Protein AF-A0A8D8Y277-F1 (afdb_monomer_lite)

Organism: NCBI:txid428564

Structure (mmCIF, N/CA/C/O backbone):
data_AF-A0A8D8Y277-F1
#
_entry.id   AF-A0A8D8Y277-F1
#
loop_
_atom_site.group_PDB
_atom_site.id
_atom_site.type_symbol
_atom_site.label_atom_id
_atom_site.label_alt_id
_atom_site.label_comp_id
_atom_site.label_asym_id
_atom_site.label_entity_id
_atom_site.label_seq_id
_atom_site.pdbx_PDB_ins_code
_atom_site.Cartn_x
_atom_site.Cartn_y
_atom_site.Cartn_z
_atom_site.occupancy
_atom_site.B_iso_or_equiv
_atom_site.auth_seq_id
_atom_site.auth_comp_id
_atom_site.auth_asym_id
_atom_site.auth_atom_id
_atom_site.pdbx_PDB_model_num
ATOM 1 N N . MET A 1 1 ? 0.101 -21.470 -71.248 1.00 44.09 1 MET A N 1
ATOM 2 C CA . MET A 1 1 ? -0.641 -20.857 -70.125 1.00 44.09 1 MET A CA 1
ATOM 3 C C . MET A 1 1 ? 0.087 -21.210 -68.838 1.00 44.09 1 MET A C 1
ATOM 5 O O . MET A 1 1 ? -0.073 -22.319 -68.353 1.00 44.09 1 MET A O 1
ATOM 9 N N . ALA A 1 2 ? 0.968 -20.333 -68.351 1.00 46.47 2 ALA A N 1
ATOM 10 C CA . ALA A 1 2 ? 1.630 -20.535 -67.064 1.00 46.47 2 ALA A CA 1
ATOM 11 C C . ALA A 1 2 ? 0.670 -20.067 -65.966 1.00 46.47 2 ALA A C 1
ATOM 13 O O . ALA A 1 2 ? 0.328 -18.889 -65.894 1.00 46.47 2 ALA A O 1
ATOM 14 N N . THR A 1 3 ? 0.173 -21.000 -65.162 1.00 54.03 3 THR A N 1
ATOM 15 C CA . THR A 1 3 ? -0.600 -20.689 -63.962 1.00 54.03 3 THR A CA 1
ATOM 16 C C . THR A 1 3 ? 0.323 -19.976 -62.977 1.00 54.03 3 THR A C 1
ATOM 18 O O . THR A 1 3 ? 1.289 -20.578 -62.508 1.00 54.03 3 THR A O 1
ATOM 21 N N . ASN A 1 4 ? 0.047 -18.703 -62.683 1.00 59.78 4 ASN A N 1
ATOM 22 C CA . ASN A 1 4 ? 0.690 -17.958 -61.600 1.00 59.78 4 ASN A CA 1
ATOM 23 C C . ASN A 1 4 ? 0.414 -18.684 -60.273 1.00 59.78 4 ASN A C 1
ATOM 25 O O . ASN A 1 4 ? -0.637 -18.501 -59.662 1.00 59.78 4 ASN A O 1
ATOM 29 N N . GLY A 1 5 ? 1.327 -19.566 -59.868 1.00 67.94 5 GLY A N 1
ATOM 30 C CA . GLY A 1 5 ? 1.222 -20.325 -58.629 1.00 67.94 5 GLY A CA 1
ATOM 31 C C . GLY A 1 5 ? 1.398 -19.400 -57.432 1.00 67.94 5 GLY A C 1
ATOM 32 O O . GLY A 1 5 ? 2.446 -18.773 -57.275 1.00 67.94 5 GLY A O 1
ATOM 33 N N . VAL A 1 6 ? 0.373 -19.309 -56.588 1.00 77.56 6 VAL A N 1
ATOM 34 C CA . VAL A 1 6 ? 0.444 -18.574 -55.323 1.00 77.56 6 VAL A CA 1
ATOM 35 C C . VAL A 1 6 ? 1.471 -19.260 -54.418 1.00 77.56 6 VAL A C 1
ATOM 37 O O . VAL A 1 6 ? 1.383 -20.457 -54.149 1.00 77.56 6 VAL A O 1
ATOM 40 N N . CYS A 1 7 ? 2.467 -18.506 -53.951 1.00 79.81 7 CYS A N 1
ATOM 41 C CA . CYS A 1 7 ? 3.458 -19.000 -53.000 1.00 79.81 7 CYS A CA 1
ATOM 42 C C . CYS A 1 7 ? 2.892 -18.891 -51.578 1.00 79.81 7 CYS A C 1
ATOM 44 O O . CYS A 1 7 ? 3.005 -17.851 -50.939 1.00 79.81 7 CYS A O 1
ATOM 46 N N . TYR A 1 8 ? 2.278 -19.969 -51.089 1.00 87.81 8 TYR A N 1
ATOM 47 C CA . TYR A 1 8 ? 1.602 -20.008 -49.783 1.00 87.81 8 TYR A CA 1
ATOM 48 C C . TYR A 1 8 ? 2.529 -19.856 -48.567 1.00 87.81 8 TYR A C 1
ATOM 50 O O . TYR A 1 8 ? 2.055 -19.619 -47.463 1.00 87.81 8 TYR A O 1
ATOM 58 N N . SER A 1 9 ? 3.841 -20.004 -48.748 1.00 92.88 9 SER A N 1
ATOM 59 C CA . SER A 1 9 ? 4.836 -19.903 -47.675 1.00 92.88 9 SER A CA 1
ATOM 60 C C . SER A 1 9 ? 5.449 -18.506 -47.534 1.00 92.88 9 SER A C 1
ATOM 62 O O . SER A 1 9 ? 6.445 -18.357 -46.828 1.00 92.88 9 SER A O 1
ATOM 64 N N . LYS A 1 10 ? 4.934 -17.506 -48.257 1.00 93.31 10 LYS A N 1
ATOM 65 C CA . LYS A 1 10 ? 5.388 -16.115 -48.173 1.00 93.31 10 LYS A CA 1
ATOM 66 C C . LYS A 1 10 ? 4.262 -15.233 -47.665 1.00 93.31 10 LYS A C 1
ATOM 68 O O . LYS A 1 10 ? 3.116 -15.381 -48.086 1.00 93.31 10 LYS A O 1
ATOM 73 N N . ASP A 1 11 ? 4.624 -14.307 -46.790 1.00 94.88 11 ASP A N 1
ATOM 74 C CA . ASP A 1 11 ? 3.710 -13.278 -46.326 1.00 94.88 11 ASP A CA 1
ATOM 75 C C . ASP A 1 11 ? 3.269 -12.402 -47.506 1.00 94.88 11 ASP A C 1
ATOM 77 O O . ASP A 1 11 ? 4.054 -12.066 -48.395 1.00 94.88 11 ASP A O 1
ATOM 81 N N . LEU A 1 12 ? 1.984 -12.050 -47.531 1.00 95.00 12 LEU A N 1
ATOM 82 C CA . LEU A 1 12 ? 1.458 -11.071 -48.481 1.00 95.00 12 LEU A CA 1
ATOM 83 C C . LEU A 1 12 ? 1.967 -9.664 -48.112 1.00 95.00 12 LEU A C 1
ATOM 85 O O . LEU A 1 12 ? 2.244 -9.424 -46.936 1.00 95.00 12 LEU A O 1
ATOM 89 N N . PRO A 1 13 ? 2.015 -8.702 -49.053 1.00 94.50 13 PRO A N 1
ATOM 90 C CA . PRO A 1 13 ? 2.517 -7.347 -48.785 1.00 94.50 13 PRO A CA 1
ATOM 91 C C . PRO A 1 13 ? 1.851 -6.649 -47.587 1.00 94.50 13 PRO A C 1
ATOM 93 O O . PRO A 1 13 ? 2.505 -5.943 -46.816 1.00 94.50 13 PRO A O 1
ATOM 96 N N . ASP A 1 14 ? 0.557 -6.891 -47.384 1.00 96.06 14 ASP A N 1
ATOM 97 C CA . ASP A 1 14 ? -0.193 -6.335 -46.255 1.00 96.06 14 ASP A CA 1
ATOM 98 C C . ASP A 1 14 ? 0.281 -6.933 -44.918 1.00 96.06 14 ASP A C 1
ATOM 100 O O . ASP A 1 14 ? 0.428 -6.222 -43.924 1.00 96.06 14 ASP A O 1
ATOM 104 N N . ILE A 1 15 ? 0.599 -8.232 -44.904 1.00 95.75 15 ILE A N 1
ATOM 105 C CA . ILE A 1 15 ? 1.149 -8.937 -43.739 1.00 95.75 15 ILE A CA 1
ATOM 106 C C . ILE A 1 15 ? 2.591 -8.495 -43.481 1.00 95.75 15 ILE A C 1
ATOM 108 O O . ILE A 1 15 ? 2.943 -8.192 -42.342 1.00 95.75 15 ILE A O 1
ATOM 112 N N . GLU A 1 16 ? 3.412 -8.365 -44.526 1.00 95.44 16 GLU A N 1
ATOM 113 C CA . GLU A 1 16 ? 4.773 -7.828 -44.409 1.00 95.44 16 GLU A CA 1
ATOM 114 C C . GLU A 1 16 ? 4.772 -6.415 -43.811 1.00 95.44 16 GLU A C 1
ATOM 116 O O . GLU A 1 16 ? 5.617 -6.095 -42.971 1.00 95.44 16 GLU A O 1
ATOM 121 N N . THR A 1 17 ? 3.788 -5.594 -44.186 1.00 96.81 17 THR A N 1
ATOM 122 C CA . THR A 1 17 ? 3.592 -4.245 -43.642 1.00 96.81 17 THR A CA 1
ATOM 123 C C . THR A 1 17 ? 3.278 -4.278 -42.144 1.00 96.81 17 THR A C 1
ATOM 125 O O . THR A 1 17 ? 3.881 -3.532 -41.372 1.00 96.81 17 THR A O 1
ATOM 128 N N . VAL A 1 18 ? 2.401 -5.180 -41.695 1.00 96.69 18 VAL A N 1
ATOM 129 C CA . VAL A 1 18 ? 2.110 -5.370 -40.260 1.00 96.69 18 VAL A CA 1
ATOM 130 C C . VAL A 1 18 ? 3.346 -5.867 -39.498 1.00 96.69 18 VAL A C 1
ATOM 132 O O . VAL A 1 18 ? 3.598 -5.451 -38.365 1.00 96.69 18 VAL A O 1
ATOM 135 N N . LEU A 1 19 ? 4.162 -6.714 -40.127 1.00 97.06 19 LEU A N 1
ATOM 136 C CA . LEU A 1 19 ? 5.368 -7.298 -39.535 1.00 97.06 19 LEU A CA 1
ATOM 137 C C . LEU A 1 19 ? 6.600 -6.375 -39.566 1.00 97.06 19 LEU A C 1
ATOM 139 O O . LEU A 1 19 ? 7.690 -6.816 -39.187 1.00 97.06 19 LEU A O 1
ATOM 143 N N . GLN A 1 20 ? 6.464 -5.105 -39.965 1.00 96.75 20 GLN A N 1
ATOM 144 C CA . GLN A 1 20 ? 7.586 -4.157 -40.063 1.00 96.75 20 GLN A CA 1
ATOM 145 C C . GLN A 1 20 ? 8.338 -3.941 -38.741 1.00 96.75 20 GLN A C 1
ATOM 147 O O . GLN A 1 20 ? 9.552 -3.751 -38.752 1.00 96.75 20 GLN A O 1
ATOM 152 N N . LEU A 1 21 ? 7.639 -3.981 -37.603 1.00 96.69 21 LEU A N 1
ATOM 153 C CA . LEU A 1 21 ? 8.239 -3.805 -36.271 1.00 96.69 21 LEU A CA 1
ATOM 154 C C . LEU A 1 21 ? 8.513 -5.130 -35.546 1.00 96.69 21 LEU A C 1
ATOM 156 O O . LEU A 1 21 ? 8.981 -5.117 -34.406 1.00 96.69 21 LEU A O 1
ATOM 160 N N . ASN A 1 22 ? 8.226 -6.269 -36.182 1.00 97.31 22 ASN A N 1
ATOM 161 C CA . ASN A 1 22 ? 8.491 -7.576 -35.595 1.00 97.31 22 ASN A CA 1
ATOM 162 C C . ASN A 1 22 ? 10.013 -7.753 -35.413 1.00 97.31 22 ASN A C 1
ATOM 164 O O . ASN A 1 22 ? 10.759 -7.515 -36.370 1.00 97.31 22 ASN A O 1
ATOM 168 N N . PRO A 1 23 ? 10.511 -8.138 -34.223 1.00 97.19 23 PRO A N 1
ATOM 169 C CA . PRO A 1 23 ? 11.944 -8.253 -33.979 1.00 97.19 23 PRO A CA 1
ATOM 170 C C . PRO A 1 23 ? 12.606 -9.257 -34.929 1.00 97.19 23 PRO A C 1
ATOM 172 O O . PRO A 1 23 ? 12.200 -10.412 -35.031 1.00 97.19 23 PRO A O 1
ATOM 175 N N . ARG A 1 24 ? 13.671 -8.809 -35.603 1.00 96.44 24 ARG A N 1
ATOM 176 C CA . ARG A 1 24 ? 14.531 -9.628 -36.467 1.00 96.44 24 ARG A CA 1
ATOM 177 C C . ARG A 1 24 ? 15.980 -9.473 -36.022 1.00 96.44 24 ARG A C 1
ATOM 179 O O . ARG A 1 24 ? 16.402 -8.379 -35.643 1.00 96.44 24 ARG A O 1
ATOM 186 N N . VAL A 1 25 ? 16.747 -10.561 -36.075 1.00 96.62 25 VAL A N 1
ATOM 187 C CA . VAL A 1 25 ? 18.180 -10.531 -35.754 1.00 96.62 25 VAL A CA 1
ATOM 188 C C . VAL A 1 25 ? 18.899 -9.684 -36.804 1.00 96.62 25 VAL A C 1
ATOM 190 O O . VAL A 1 25 ? 18.845 -9.986 -37.996 1.00 96.62 25 VAL A O 1
ATOM 193 N N . LYS A 1 26 ? 19.561 -8.606 -36.370 1.00 95.44 26 LYS A N 1
ATOM 194 C CA . LYS A 1 26 ? 20.369 -7.764 -37.259 1.00 95.44 26 LYS A CA 1
ATOM 195 C C . LYS A 1 26 ? 21.686 -8.480 -37.555 1.00 95.44 26 LYS A C 1
ATOM 197 O O . LYS A 1 26 ? 22.385 -8.882 -36.633 1.00 95.44 26 LYS A O 1
ATOM 202 N N . GLN A 1 27 ? 22.024 -8.622 -38.834 1.00 97.25 27 GLN A N 1
ATOM 203 C CA . GLN A 1 27 ? 23.283 -9.247 -39.265 1.00 97.25 27 GLN A CA 1
ATOM 204 C C . GLN A 1 27 ? 24.494 -8.312 -39.131 1.00 97.25 27 GLN A C 1
ATOM 206 O O . GLN A 1 27 ? 25.633 -8.768 -39.136 1.00 97.25 27 GLN A O 1
ATOM 211 N N . TYR A 1 28 ? 24.248 -7.007 -38.996 1.00 97.06 28 TYR A N 1
ATOM 212 C CA . TYR A 1 28 ? 25.269 -5.967 -38.967 1.00 97.06 28 TYR A CA 1
ATOM 213 C C . TYR A 1 28 ? 24.990 -4.961 -37.851 1.00 97.06 28 TYR A C 1
ATOM 215 O O . TYR A 1 28 ? 23.867 -4.861 -37.345 1.00 97.06 28 TYR A O 1
ATOM 223 N N . ALA A 1 29 ? 26.015 -4.186 -37.496 1.00 96.00 29 ALA A N 1
ATOM 224 C CA . ALA A 1 29 ? 25.870 -3.058 -36.589 1.00 96.00 29 ALA A CA 1
ATOM 225 C C . ALA A 1 29 ? 24.963 -1.971 -37.190 1.00 96.00 29 ALA A C 1
ATOM 227 O O . ALA A 1 29 ? 24.954 -1.733 -38.398 1.00 96.00 29 ALA A O 1
ATOM 228 N N . GLU A 1 30 ? 24.207 -1.291 -36.331 1.00 95.06 30 GLU A N 1
ATOM 229 C CA . GLU A 1 30 ? 23.326 -0.194 -36.726 1.00 95.06 30 GLU A CA 1
ATOM 230 C C . GLU A 1 30 ? 24.060 1.148 -36.660 1.00 95.06 30 GLU A C 1
ATOM 232 O O . GLU A 1 30 ? 24.645 1.503 -35.636 1.00 95.06 30 GLU A O 1
ATOM 237 N N . LEU A 1 31 ? 23.994 1.924 -37.742 1.00 96.31 31 LEU A N 1
ATOM 238 C CA . LEU A 1 31 ? 24.584 3.257 -37.814 1.00 96.31 31 LEU A CA 1
ATOM 239 C C . LEU A 1 31 ? 23.519 4.318 -37.518 1.00 96.31 31 LEU A C 1
ATOM 241 O O . LEU A 1 31 ? 22.695 4.635 -38.371 1.00 96.31 31 LEU A O 1
ATOM 245 N N . THR A 1 32 ? 23.551 4.899 -36.317 1.00 95.62 32 THR A N 1
ATOM 246 C CA . THR A 1 32 ? 22.703 6.049 -35.962 1.00 95.62 32 THR A CA 1
ATOM 247 C C . THR A 1 32 ? 23.557 7.189 -35.401 1.00 95.62 32 THR A C 1
ATOM 249 O O . THR A 1 32 ? 24.134 7.039 -34.322 1.00 95.62 32 THR A O 1
ATOM 252 N N . PRO A 1 33 ? 23.635 8.351 -36.078 1.00 97.56 33 PRO A N 1
ATOM 253 C CA . PRO A 1 33 ? 24.379 9.500 -35.574 1.00 97.56 33 PRO A CA 1
ATOM 254 C C . PRO A 1 33 ? 23.843 9.995 -34.226 1.00 97.56 33 PRO A C 1
ATOM 256 O O . PRO A 1 33 ? 22.631 10.070 -34.012 1.00 97.56 33 PRO A O 1
ATOM 259 N N . THR A 1 34 ? 24.734 10.454 -33.344 1.00 97.69 34 THR A N 1
ATOM 260 C CA . THR A 1 34 ? 24.378 10.965 -32.006 1.00 97.69 34 THR A CA 1
ATOM 261 C C . THR A 1 34 ? 23.300 12.052 -32.041 1.00 97.69 34 THR A C 1
ATOM 263 O O . THR A 1 34 ? 22.446 12.101 -31.156 1.00 97.69 34 THR A O 1
ATOM 266 N N . ILE A 1 35 ? 23.301 12.915 -33.064 1.00 97.25 35 ILE A N 1
ATOM 267 C CA . ILE A 1 35 ? 22.288 13.968 -33.228 1.00 97.25 35 ILE A CA 1
ATOM 268 C C . ILE A 1 35 ? 20.879 13.390 -33.438 1.00 97.25 35 ILE A C 1
ATOM 270 O O . ILE A 1 35 ? 19.914 13.882 -32.851 1.00 97.25 35 ILE A O 1
ATOM 274 N N . VAL A 1 36 ? 20.770 12.296 -34.198 1.00 96.69 36 VAL A N 1
ATOM 275 C CA . VAL A 1 36 ? 19.511 11.585 -34.445 1.00 96.69 36 VAL A CA 1
ATOM 276 C C . VAL A 1 36 ? 19.058 10.880 -33.169 1.00 96.69 36 VAL A C 1
ATOM 278 O O . VAL A 1 36 ? 17.906 11.035 -32.766 1.00 96.69 36 VAL A O 1
ATOM 281 N N . SER A 1 37 ? 19.966 10.199 -32.463 1.00 95.38 37 SER A N 1
ATOM 282 C CA . SER A 1 37 ? 19.664 9.540 -31.183 1.00 95.38 37 SER A CA 1
ATOM 283 C C . SER A 1 37 ? 19.185 10.527 -30.114 1.00 95.38 37 SER A C 1
ATOM 285 O O . SER A 1 37 ? 18.199 10.265 -29.423 1.00 95.38 37 SER A O 1
ATOM 287 N N . LYS A 1 38 ? 19.820 11.704 -30.008 1.00 95.19 38 LYS A N 1
ATOM 288 C CA . LYS A 1 38 ? 19.392 12.780 -29.096 1.00 95.19 38 LYS A CA 1
ATOM 289 C C . LYS A 1 38 ? 17.993 13.291 -29.436 1.00 95.19 38 LYS A C 1
ATOM 291 O O . LYS A 1 38 ? 17.173 13.426 -28.532 1.00 95.19 38 LYS A O 1
ATOM 296 N N . LYS A 1 39 ? 17.702 13.514 -30.723 1.00 95.00 39 LYS A N 1
ATOM 297 C CA . LYS A 1 39 ? 16.369 13.927 -31.188 1.00 95.00 39 LYS A CA 1
ATOM 298 C C . LYS A 1 39 ? 15.314 12.844 -30.943 1.00 95.00 39 LYS A C 1
ATOM 300 O O . LYS A 1 39 ? 14.190 13.161 -30.576 1.00 95.00 39 LYS A O 1
ATOM 305 N N . ASN A 1 40 ? 15.664 11.570 -31.116 1.00 95.50 40 ASN A N 1
ATOM 306 C CA . ASN A 1 40 ? 14.738 10.456 -30.913 1.00 95.50 40 ASN A CA 1
ATOM 307 C C . ASN A 1 40 ? 14.459 10.174 -29.433 1.00 95.50 40 ASN A C 1
ATOM 309 O O . ASN A 1 40 ? 13.366 9.721 -29.107 1.00 95.50 40 ASN A O 1
ATOM 313 N N . LYS A 1 41 ? 15.391 10.483 -28.524 1.00 95.19 41 LYS A N 1
ATOM 314 C CA . LYS A 1 41 ? 15.230 10.253 -27.079 1.00 95.19 41 LYS A CA 1
ATOM 315 C C . LYS A 1 41 ? 13.975 10.912 -26.493 1.00 95.19 41 LYS A C 1
ATOM 317 O O . LYS A 1 41 ? 13.355 10.323 -25.611 1.00 95.19 41 LYS A O 1
ATOM 322 N N . SER A 1 42 ? 13.583 12.095 -26.974 1.00 92.38 42 SER A N 1
ATOM 323 C CA . SER A 1 42 ? 12.385 12.793 -26.482 1.00 92.38 42 SER A CA 1
ATOM 324 C C . SER A 1 42 ? 11.086 12.053 -26.812 1.00 92.38 42 SER A C 1
ATOM 326 O O . SER A 1 42 ? 10.160 12.077 -26.008 1.00 92.38 42 SER A O 1
ATOM 328 N N . LYS A 1 43 ? 11.033 11.324 -27.936 1.00 95.94 43 LYS A N 1
ATOM 329 C CA . LYS A 1 43 ? 9.840 10.580 -28.383 1.00 95.94 43 LYS A CA 1
ATOM 330 C C . LYS A 1 43 ? 9.494 9.387 -27.489 1.00 95.94 43 LYS A C 1
ATOM 332 O O . LYS A 1 43 ? 8.348 8.958 -27.459 1.00 95.94 43 LYS A O 1
ATOM 337 N N . TRP A 1 44 ? 10.478 8.855 -26.766 1.00 95.81 44 TRP A N 1
ATOM 338 C CA . TRP A 1 44 ? 10.337 7.647 -25.944 1.00 95.81 44 TRP A CA 1
ATOM 339 C C . TRP A 1 44 ? 10.436 7.932 -24.437 1.00 95.81 44 TRP A C 1
ATOM 341 O O . TRP A 1 44 ? 10.530 7.007 -23.629 1.00 95.81 44 TRP A O 1
ATOM 351 N N . LYS A 1 45 ? 10.458 9.209 -24.035 1.00 94.50 45 LYS A N 1
ATOM 352 C CA . LYS A 1 45 ? 10.659 9.635 -22.645 1.00 94.50 45 LYS A CA 1
ATOM 353 C C . LYS A 1 45 ? 9.444 9.256 -21.780 1.00 94.50 45 LYS A C 1
ATOM 355 O O . LYS A 1 45 ? 8.318 9.615 -22.099 1.00 94.50 45 LYS A O 1
ATOM 360 N N . ARG A 1 46 ? 9.678 8.521 -20.682 1.00 95.94 46 ARG A N 1
ATOM 361 C CA . ARG A 1 46 ? 8.630 8.054 -19.743 1.00 95.94 46 ARG A CA 1
ATOM 362 C C . ARG A 1 46 ? 8.718 8.670 -18.349 1.00 95.94 46 ARG A C 1
ATOM 364 O O . ARG A 1 46 ? 7.698 8.897 -17.719 1.00 95.94 46 ARG A O 1
ATOM 371 N N . ASN A 1 47 ? 9.932 8.899 -17.858 1.00 94.06 47 ASN A N 1
ATOM 372 C CA . ASN A 1 47 ? 10.186 9.531 -16.568 1.00 94.06 47 ASN A CA 1
ATOM 373 C C . ASN A 1 47 ? 10.406 11.038 -16.723 1.00 94.06 47 ASN A C 1
ATOM 375 O O . ASN A 1 47 ? 10.656 11.516 -17.832 1.00 94.06 47 ASN A O 1
ATOM 379 N N . ASN A 1 48 ? 10.417 11.756 -15.600 1.00 91.88 48 ASN A N 1
ATOM 380 C CA . ASN A 1 48 ? 10.684 13.192 -15.572 1.00 91.88 48 ASN A CA 1
ATOM 381 C C . ASN A 1 48 ? 11.973 13.541 -16.328 1.00 91.88 48 ASN A C 1
ATOM 383 O O . ASN A 1 48 ? 12.988 12.825 -16.281 1.00 91.88 48 ASN A O 1
ATOM 387 N N . ASP A 1 49 ? 11.917 14.631 -17.087 1.00 92.69 49 ASP A N 1
ATOM 388 C CA . ASP A 1 49 ? 13.101 15.163 -17.737 1.00 92.69 49 ASP A CA 1
ATOM 389 C C . ASP A 1 49 ? 13.937 15.940 -16.722 1.00 92.69 49 ASP A C 1
ATOM 391 O O . ASP A 1 49 ? 13.443 16.841 -16.056 1.00 92.69 49 ASP A O 1
ATOM 395 N N . LYS A 1 50 ? 15.220 15.582 -16.624 1.00 91.56 50 LYS A N 1
ATOM 396 C CA . LYS A 1 50 ? 16.173 16.247 -15.729 1.00 91.56 50 LYS A CA 1
ATOM 397 C C . LYS A 1 50 ? 16.431 17.694 -16.159 1.00 91.56 50 LYS A C 1
ATOM 399 O O . LYS A 1 50 ? 16.859 18.493 -15.340 1.00 91.56 50 LYS A O 1
ATOM 404 N N . ASN A 1 51 ? 16.176 18.008 -17.431 1.00 90.81 51 ASN A N 1
ATOM 405 C CA . ASN A 1 51 ? 16.371 19.337 -18.004 1.00 90.81 51 ASN A CA 1
ATOM 406 C C . ASN A 1 51 ? 15.095 20.195 -17.976 1.00 90.81 51 ASN A C 1
ATOM 408 O O . ASN A 1 51 ? 15.127 21.347 -18.401 1.00 90.81 51 ASN A O 1
ATOM 412 N N . CYS A 1 52 ? 13.965 19.643 -17.528 1.00 88.50 52 CYS A N 1
ATOM 413 C CA . CYS A 1 52 ? 12.714 20.381 -17.428 1.00 88.50 52 CYS A CA 1
ATOM 414 C C . CYS A 1 52 ? 12.694 21.158 -16.107 1.00 88.50 52 CYS A C 1
ATOM 416 O O . CYS A 1 52 ? 12.664 20.566 -15.031 1.00 88.50 52 CYS A O 1
ATOM 418 N N . SER A 1 53 ? 12.745 22.487 -16.198 1.00 83.88 53 SER A N 1
ATOM 419 C CA . SER A 1 53 ? 12.692 23.400 -15.049 1.00 83.88 53 SER A CA 1
ATOM 420 C C . SER A 1 53 ? 11.269 23.835 -14.693 1.00 83.88 53 SER A C 1
ATOM 422 O O . SER A 1 53 ? 11.012 24.260 -13.569 1.00 83.88 53 SER A O 1
ATOM 424 N N . THR A 1 54 ? 10.336 23.724 -15.637 1.00 85.44 54 THR A N 1
ATOM 425 C CA . THR A 1 54 ? 8.930 24.095 -15.480 1.00 85.44 54 THR A CA 1
ATOM 426 C C . THR A 1 54 ? 8.076 22.851 -15.261 1.00 85.44 54 THR A C 1
ATOM 428 O O . THR A 1 54 ? 7.837 22.070 -16.176 1.00 85.44 54 THR A O 1
ATOM 431 N N . GLY A 1 55 ? 7.608 22.655 -14.028 1.00 80.81 55 GLY A N 1
ATOM 432 C CA . GLY A 1 55 ? 6.665 21.582 -13.714 1.00 80.81 55 GLY A CA 1
ATOM 433 C C . GLY A 1 55 ? 5.307 21.777 -14.396 1.00 80.81 55 GLY A C 1
ATOM 434 O O . GLY A 1 55 ? 4.939 22.883 -14.796 1.00 80.81 55 GLY A O 1
ATOM 435 N N . CYS A 1 56 ? 4.535 20.696 -14.497 1.00 85.56 56 CYS A N 1
ATOM 436 C CA . CYS A 1 56 ? 3.128 20.780 -14.879 1.00 85.56 56 CYS A CA 1
ATOM 437 C C . CYS A 1 56 ? 2.339 21.579 -13.828 1.00 85.56 56 CYS A C 1
ATOM 439 O O . CYS A 1 56 ? 2.652 21.521 -12.638 1.00 85.56 56 CYS A O 1
ATOM 441 N N . SER A 1 57 ? 1.296 22.299 -14.251 1.00 91.06 57 SER A N 1
ATOM 442 C CA . SER A 1 57 ? 0.400 22.97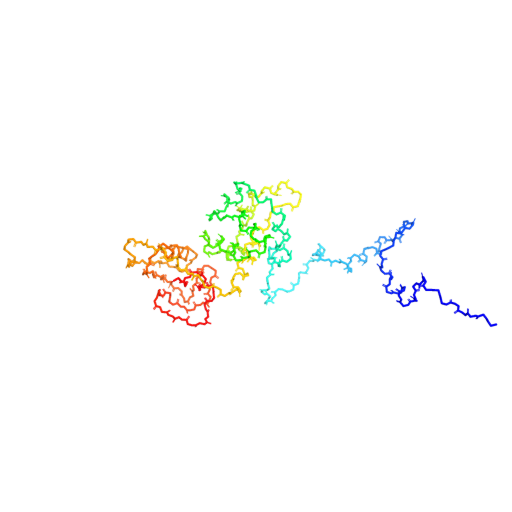5 -13.306 1.00 91.06 57 SER A CA 1
ATOM 443 C C . SER A 1 57 ? -0.319 21.949 -12.430 1.00 91.06 57 SER A C 1
ATOM 445 O O . SER A 1 57 ? -0.941 21.021 -12.944 1.00 91.06 57 SER A O 1
ATOM 447 N N . LEU A 1 58 ? -0.246 22.138 -11.112 1.00 92.75 58 LEU A N 1
ATOM 448 C CA . LEU A 1 58 ? -0.938 21.317 -10.111 1.00 92.75 58 LEU A CA 1
ATOM 449 C C . LEU A 1 58 ? -2.105 22.068 -9.451 1.00 92.75 58 LEU A C 1
ATOM 451 O O . LEU A 1 58 ? -2.635 21.634 -8.429 1.00 92.75 58 LEU A O 1
ATOM 455 N N . VAL A 1 59 ? -2.506 23.216 -10.008 1.00 95.25 59 VAL A N 1
ATOM 456 C CA . VAL A 1 59 ? -3.613 24.013 -9.467 1.00 95.25 59 VAL A CA 1
ATOM 457 C C . VAL A 1 59 ? -4.892 23.179 -9.500 1.00 95.25 59 VAL A C 1
ATOM 459 O O . VAL A 1 59 ? -5.331 22.752 -10.564 1.00 95.25 59 VAL A O 1
ATOM 462 N N . ASN A 1 60 ? -5.492 22.972 -8.326 1.00 94.25 60 ASN A N 1
ATOM 463 C CA . ASN A 1 60 ? -6.722 22.197 -8.145 1.00 94.25 60 ASN A CA 1
ATOM 464 C C . ASN A 1 60 ? -6.639 20.726 -8.618 1.00 94.25 60 ASN A C 1
ATOM 466 O O . ASN A 1 60 ? -7.668 20.127 -8.925 1.00 94.25 60 ASN A O 1
ATOM 470 N N . ASN A 1 61 ? -5.438 20.136 -8.667 1.00 91.56 61 ASN A N 1
ATOM 471 C CA . ASN A 1 61 ? -5.259 18.701 -8.887 1.00 91.56 61 ASN A CA 1
ATOM 472 C C . ASN A 1 61 ? -5.069 17.987 -7.533 1.00 91.56 61 ASN A C 1
ATOM 474 O O . ASN A 1 61 ? -4.145 18.304 -6.785 1.00 91.56 61 ASN A O 1
ATOM 478 N N . PHE A 1 62 ? -5.952 17.031 -7.232 1.00 92.12 62 PHE A N 1
ATOM 479 C CA . PHE A 1 62 ? -5.934 16.215 -6.010 1.00 92.12 62 PHE A CA 1
ATOM 480 C C . PHE A 1 62 ? -5.866 14.712 -6.319 1.00 92.12 62 PHE A C 1
ATOM 482 O O . PHE A 1 62 ? -6.331 13.890 -5.525 1.00 92.12 62 PHE A O 1
ATOM 489 N N . ASP A 1 63 ? -5.323 14.359 -7.482 1.00 93.56 63 ASP A N 1
ATOM 490 C CA . ASP A 1 63 ? -5.115 12.975 -7.886 1.00 93.56 63 ASP A CA 1
ATOM 491 C C . ASP A 1 63 ? -4.155 12.266 -6.919 1.00 93.56 63 ASP A C 1
ATOM 493 O O . ASP A 1 63 ? -3.326 12.883 -6.241 1.00 93.56 63 ASP A O 1
ATOM 497 N N . ASP A 1 64 ? -4.255 10.939 -6.849 1.00 91.19 64 ASP A N 1
ATOM 498 C CA . ASP A 1 64 ? -3.348 10.154 -6.022 1.00 91.19 64 ASP A CA 1
ATOM 499 C C . ASP A 1 64 ? -1.930 10.140 -6.612 1.00 91.19 64 ASP A C 1
ATOM 501 O O . ASP A 1 64 ? -1.656 9.471 -7.607 1.00 91.19 64 ASP A O 1
ATOM 505 N N . ILE A 1 65 ? -1.015 10.854 -5.957 1.00 95.06 65 ILE A N 1
ATOM 506 C CA . ILE A 1 65 ? 0.398 10.936 -6.348 1.00 95.06 65 ILE A CA 1
ATOM 507 C C . ILE A 1 65 ? 1.294 9.916 -5.635 1.00 95.06 65 ILE A C 1
ATOM 509 O O . ILE A 1 65 ? 2.507 9.908 -5.856 1.00 95.06 65 ILE A O 1
ATOM 513 N N . LYS A 1 66 ? 0.749 9.078 -4.740 1.00 94.88 66 LYS A N 1
ATOM 514 C CA . LYS A 1 66 ? 1.564 8.134 -3.965 1.00 94.88 66 LYS A CA 1
ATOM 515 C C . LYS A 1 66 ? 2.248 7.136 -4.896 1.00 94.88 66 LYS A C 1
ATOM 517 O O . LYS A 1 66 ? 1.602 6.343 -5.575 1.00 94.88 66 LYS A O 1
ATOM 522 N N . HIS A 1 67 ? 3.574 7.086 -4.833 1.00 97.19 67 HIS A N 1
ATOM 523 C CA . HIS A 1 67 ? 4.363 6.085 -5.558 1.00 97.19 67 HIS A CA 1
ATOM 524 C C . HIS A 1 67 ? 4.177 4.654 -5.026 1.00 97.19 67 HIS A C 1
ATOM 526 O O . HIS A 1 67 ? 4.606 3.699 -5.669 1.00 97.19 67 HIS A O 1
ATOM 532 N N . THR A 1 68 ? 3.548 4.502 -3.858 1.00 97.75 68 THR A N 1
ATOM 533 C CA . THR A 1 68 ? 3.287 3.216 -3.210 1.00 97.75 68 THR A CA 1
ATOM 534 C C . THR A 1 68 ? 1.941 2.599 -3.586 1.00 97.75 68 THR A C 1
ATOM 536 O O . THR A 1 68 ? 1.754 1.421 -3.294 1.00 97.75 68 THR A O 1
ATOM 539 N N . THR A 1 69 ? 1.019 3.323 -4.232 1.00 98.12 69 THR A N 1
ATOM 540 C CA . THR A 1 69 ? -0.295 2.778 -4.618 1.00 98.12 69 THR A CA 1
ATOM 541 C C . THR A 1 69 ? -0.134 1.640 -5.636 1.00 98.12 69 THR A C 1
ATOM 543 O O . THR A 1 69 ? 0.593 1.768 -6.623 1.00 98.12 69 THR A O 1
ATOM 546 N N . LEU A 1 70 ? -0.814 0.510 -5.407 1.00 98.44 70 LEU A N 1
ATOM 547 C CA . LEU A 1 70 ? -0.700 -0.699 -6.230 1.00 98.44 70 LEU A CA 1
ATOM 548 C C . LEU A 1 70 ? -2.044 -1.090 -6.855 1.00 98.44 70 LEU A C 1
ATOM 550 O O . LEU A 1 70 ? -3.061 -1.170 -6.179 1.00 98.44 70 LEU A O 1
ATOM 554 N N . SER A 1 71 ? -2.015 -1.426 -8.147 1.00 98.38 71 SER A N 1
ATOM 555 C CA . SER A 1 71 ? -3.076 -2.226 -8.783 1.00 98.38 71 SER A CA 1
ATOM 556 C C . SER A 1 71 ? -2.966 -3.692 -8.360 1.00 98.38 71 SER A C 1
ATOM 558 O O . SER A 1 71 ? -1.887 -4.117 -7.950 1.00 98.38 71 SER A O 1
ATOM 560 N N . GLU A 1 72 ? -4.009 -4.505 -8.561 1.00 98.62 72 GLU A N 1
ATOM 561 C CA . GLU A 1 72 ? -3.958 -5.952 -8.279 1.00 98.62 72 GLU A CA 1
ATOM 562 C C . GLU A 1 72 ? -2.754 -6.630 -8.952 1.00 98.62 72 GLU A C 1
ATOM 564 O O . GLU A 1 72 ? -2.005 -7.363 -8.310 1.00 98.62 72 GLU A O 1
ATOM 569 N N . ARG A 1 73 ? -2.489 -6.314 -10.228 1.00 98.69 73 ARG A N 1
ATOM 570 C CA . ARG A 1 73 ? -1.317 -6.828 -10.957 1.00 98.69 73 ARG A CA 1
ATOM 571 C C . ARG A 1 73 ? -0.001 -6.483 -10.250 1.00 98.69 73 ARG A C 1
ATOM 573 O O . ARG A 1 73 ? 0.897 -7.319 -10.177 1.00 98.69 73 ARG A O 1
ATOM 580 N N . GLY A 1 74 ? 0.130 -5.245 -9.769 1.00 98.69 74 GLY A N 1
ATOM 581 C CA . GLY A 1 74 ? 1.308 -4.792 -9.027 1.00 98.69 74 GLY A CA 1
ATOM 582 C C . GLY A 1 74 ? 1.413 -5.450 -7.652 1.00 98.69 74 GLY A C 1
ATOM 583 O O . GLY A 1 74 ? 2.480 -5.938 -7.290 1.00 98.69 74 GLY A O 1
ATOM 584 N N . ALA A 1 75 ? 0.295 -5.529 -6.931 1.00 98.81 75 ALA A N 1
ATOM 585 C CA . ALA A 1 75 ? 0.200 -6.127 -5.608 1.00 98.81 75 ALA A CA 1
ATOM 586 C C . ALA A 1 75 ? 0.547 -7.619 -5.624 1.00 98.81 75 ALA A C 1
ATOM 588 O O . ALA A 1 75 ? 1.340 -8.065 -4.802 1.00 98.81 75 ALA A O 1
ATOM 589 N N . LEU A 1 76 ? 0.038 -8.387 -6.589 1.00 98.81 76 LEU A N 1
ATOM 590 C CA . LEU A 1 76 ? 0.361 -9.811 -6.715 1.00 98.81 76 LEU A CA 1
ATOM 591 C C . LEU A 1 76 ? 1.846 -10.042 -7.004 1.00 98.81 76 LEU A C 1
ATOM 593 O O . LEU A 1 76 ? 2.453 -10.922 -6.397 1.00 98.81 76 LEU A O 1
ATOM 597 N N . ARG A 1 77 ? 2.453 -9.228 -7.879 1.00 98.81 77 ARG A N 1
ATOM 598 C CA . ARG A 1 77 ? 3.892 -9.316 -8.169 1.00 98.81 77 ARG A CA 1
ATOM 599 C C . ARG A 1 77 ? 4.732 -9.010 -6.929 1.00 98.81 77 ARG A C 1
ATOM 601 O O . ARG A 1 77 ? 5.660 -9.752 -6.621 1.00 98.81 77 ARG A O 1
ATOM 608 N N . GLU A 1 78 ? 4.398 -7.939 -6.218 1.00 98.88 78 GLU A N 1
ATOM 609 C CA . GLU A 1 78 ? 5.146 -7.510 -5.037 1.00 98.88 78 GLU A CA 1
ATOM 610 C C . GLU A 1 78 ? 4.953 -8.470 -3.848 1.00 98.88 78 GLU A C 1
ATOM 612 O O . GLU A 1 78 ? 5.907 -8.800 -3.144 1.00 98.88 78 GLU A O 1
ATOM 617 N N . ALA A 1 79 ? 3.748 -9.015 -3.666 1.00 98.81 79 ALA A N 1
ATOM 618 C CA . ALA A 1 79 ? 3.471 -10.033 -2.653 1.00 98.81 79 ALA A CA 1
ATOM 619 C C . ALA A 1 79 ? 4.167 -11.375 -2.952 1.00 98.81 79 ALA A C 1
ATOM 621 O O . ALA A 1 79 ? 4.622 -12.065 -2.032 1.00 98.81 79 ALA A O 1
ATOM 622 N N . ALA A 1 80 ? 4.282 -11.747 -4.231 1.00 98.56 80 ALA A N 1
ATOM 623 C CA . ALA A 1 80 ? 5.055 -12.913 -4.654 1.00 98.56 80 ALA A CA 1
ATOM 624 C C . ALA A 1 80 ? 6.558 -12.725 -4.393 1.00 98.56 80 ALA A C 1
ATOM 626 O O . ALA A 1 80 ? 7.209 -13.671 -3.955 1.00 98.56 80 ALA A O 1
ATOM 627 N N . ARG A 1 81 ? 7.082 -11.504 -4.579 1.00 98.69 81 ARG A N 1
ATOM 628 C CA . ARG A 1 81 ? 8.485 -11.147 -4.306 1.00 98.69 81 ARG A CA 1
ATOM 629 C C . ARG A 1 81 ? 8.850 -11.221 -2.822 1.00 98.69 81 ARG A C 1
ATOM 631 O O . ARG A 1 81 ? 9.987 -11.525 -2.483 1.00 98.69 81 ARG A O 1
ATOM 638 N N . CYS A 1 82 ? 7.901 -10.953 -1.924 1.00 98.81 82 CYS A N 1
ATOM 639 C CA . CYS A 1 82 ? 8.138 -11.034 -0.484 1.00 98.81 82 CYS A CA 1
ATOM 640 C C . CYS A 1 82 ? 8.586 -12.442 -0.056 1.00 98.81 82 CYS A C 1
ATOM 642 O O . CYS A 1 82 ? 7.883 -13.426 -0.305 1.00 98.81 82 CYS A O 1
ATOM 644 N N . LEU A 1 83 ? 9.700 -12.509 0.685 1.00 98.62 83 LEU A N 1
ATOM 645 C CA . LEU A 1 83 ? 10.290 -13.751 1.205 1.00 98.62 83 LEU A CA 1
ATOM 646 C C . LEU A 1 83 ? 9.462 -14.431 2.302 1.00 98.62 83 LEU A C 1
ATOM 648 O O . LEU A 1 83 ? 9.720 -15.586 2.624 1.00 98.62 83 LEU A O 1
ATOM 652 N N . LYS A 1 84 ? 8.484 -13.728 2.893 1.00 98.56 84 LYS A N 1
ATOM 653 C CA . LYS A 1 84 ? 7.629 -14.253 3.976 1.00 98.56 84 LYS A CA 1
ATOM 654 C C . LYS A 1 84 ? 8.472 -14.774 5.156 1.00 98.56 84 LYS A C 1
ATOM 656 O O . LYS A 1 84 ? 8.262 -15.880 5.650 1.00 98.56 84 LYS A O 1
ATOM 661 N N . CYS A 1 85 ? 9.437 -13.955 5.583 1.00 98.62 85 CYS A N 1
ATOM 662 C CA . CYS A 1 85 ? 10.453 -14.287 6.582 1.00 98.62 85 CYS A CA 1
ATOM 663 C C . CYS A 1 85 ? 9.855 -14.856 7.879 1.00 98.62 85 CYS A C 1
ATOM 665 O O . CYS A 1 85 ? 8.823 -14.382 8.354 1.00 98.62 85 CYS A O 1
ATOM 667 N N . ALA A 1 86 ? 10.534 -15.828 8.488 1.00 98.31 86 ALA A N 1
ATOM 668 C CA . ALA A 1 86 ? 10.293 -16.178 9.886 1.00 98.31 86 ALA A CA 1
ATOM 669 C C . ALA A 1 86 ? 10.754 -15.032 10.802 1.00 98.31 86 ALA A C 1
ATOM 671 O O . ALA A 1 86 ? 11.692 -14.321 10.445 1.00 98.31 86 ALA A O 1
ATOM 672 N N . ASP A 1 87 ? 10.084 -14.864 11.949 1.00 97.88 87 ASP A N 1
ATOM 673 C CA . ASP A 1 87 ? 10.406 -13.844 12.961 1.00 97.88 87 ASP A CA 1
ATOM 674 C C . ASP A 1 87 ? 10.695 -12.458 12.346 1.00 97.88 87 ASP A C 1
ATOM 676 O O . ASP A 1 87 ? 11.752 -11.849 12.530 1.00 97.88 87 ASP A O 1
ATOM 680 N N . ALA A 1 88 ? 9.764 -12.017 11.495 1.00 98.31 88 ALA A N 1
ATOM 681 C CA . ALA A 1 88 ? 10.033 -11.000 10.495 1.00 98.31 88 ALA A CA 1
ATOM 682 C C . ALA A 1 88 ? 10.435 -9.653 11.133 1.00 98.31 88 ALA A C 1
ATOM 684 O O . ALA A 1 88 ? 9.650 -9.071 11.888 1.00 98.31 88 ALA A O 1
ATOM 685 N N . PRO A 1 89 ? 11.605 -9.082 10.788 1.00 98.56 89 PRO A N 1
ATOM 686 C CA . PRO A 1 89 ? 12.042 -7.808 11.362 1.00 98.56 89 PRO A CA 1
ATOM 687 C C . PRO A 1 89 ? 11.114 -6.650 10.987 1.00 98.56 89 PRO A C 1
ATOM 689 O O . PRO A 1 89 ? 10.868 -5.771 11.805 1.00 98.56 89 PRO A O 1
ATOM 692 N N . CYS A 1 90 ? 10.491 -6.696 9.807 1.00 98.62 90 CYS A N 1
ATOM 693 C CA . CYS A 1 90 ? 9.492 -5.707 9.414 1.00 98.62 90 CYS A CA 1
ATOM 694 C C . CYS A 1 90 ? 8.279 -5.664 10.361 1.00 98.62 90 CYS A C 1
ATOM 696 O O . CYS A 1 90 ? 7.725 -4.584 10.568 1.00 98.62 90 CYS A O 1
ATOM 698 N N . GLN A 1 91 ? 7.875 -6.803 10.941 1.00 98.69 91 GLN A N 1
ATOM 699 C CA . GLN A 1 91 ? 6.808 -6.854 11.941 1.00 98.69 91 GLN A CA 1
ATOM 700 C C . GLN A 1 91 ? 7.267 -6.200 13.244 1.00 98.69 91 GLN A C 1
ATOM 702 O O . GLN A 1 91 ? 6.545 -5.358 13.762 1.00 98.69 91 GLN A O 1
ATOM 707 N N . LYS A 1 92 ? 8.484 -6.511 13.714 1.00 98.38 92 LYS A N 1
ATOM 708 C CA . LYS A 1 92 ? 9.087 -5.913 14.924 1.00 98.38 92 LYS A CA 1
ATOM 709 C C . LYS A 1 92 ? 9.273 -4.397 14.822 1.00 98.38 92 LYS A C 1
ATOM 711 O O . LYS A 1 92 ? 9.239 -3.696 15.825 1.00 98.38 92 LYS A O 1
ATOM 716 N N . SER A 1 93 ? 9.497 -3.895 13.610 1.00 98.25 93 SER A N 1
ATOM 717 C CA . SER A 1 93 ? 9.602 -2.462 13.325 1.00 98.25 93 SER A CA 1
ATOM 718 C C . SER A 1 93 ? 8.242 -1.788 13.108 1.00 98.25 93 SER A C 1
ATOM 720 O O . SER A 1 93 ? 8.187 -0.577 12.892 1.00 98.25 93 SER A O 1
ATOM 722 N N . CYS A 1 94 ? 7.131 -2.532 13.126 1.00 98.44 94 CYS A N 1
ATOM 723 C CA . CYS A 1 94 ? 5.798 -1.955 13.032 1.00 98.44 94 CYS A CA 1
ATOM 724 C C . CYS A 1 94 ? 5.266 -1.612 14.433 1.00 98.44 94 CYS A C 1
ATOM 726 O O . CYS A 1 94 ? 5.090 -2.517 15.242 1.00 98.44 94 CYS A O 1
ATOM 728 N N . PRO A 1 95 ? 4.871 -0.356 14.718 1.00 98.38 95 PRO A N 1
ATOM 729 C CA . PRO A 1 95 ? 4.357 0.018 16.041 1.00 98.38 95 PRO A CA 1
ATOM 730 C C . PRO A 1 95 ? 3.099 -0.739 16.495 1.00 98.38 95 PRO A C 1
ATOM 732 O O . PRO A 1 95 ? 2.809 -0.790 17.683 1.00 98.38 95 PRO A O 1
ATOM 735 N N . THR A 1 96 ? 2.338 -1.303 15.552 1.00 97.31 96 THR A N 1
ATOM 736 C CA . THR A 1 96 ? 1.140 -2.117 15.839 1.00 97.31 96 THR A CA 1
ATOM 737 C C . THR A 1 96 ? 1.413 -3.618 15.764 1.00 97.31 96 THR A C 1
ATOM 739 O O . THR A 1 96 ? 0.494 -4.398 15.953 1.00 97.31 96 THR A O 1
ATOM 742 N N . GLN A 1 97 ? 2.657 -4.033 15.494 1.00 97.81 97 GLN A N 1
ATOM 743 C CA . GLN A 1 97 ? 3.075 -5.438 15.422 1.00 97.81 97 GLN A CA 1
ATOM 744 C C . GLN A 1 97 ? 2.254 -6.303 14.444 1.00 97.81 97 GLN A C 1
ATOM 746 O O . GLN A 1 97 ? 2.217 -7.523 14.609 1.00 97.81 97 GLN A O 1
ATOM 751 N N . ILE A 1 98 ? 1.651 -5.688 13.411 1.00 97.38 98 ILE A N 1
ATOM 752 C CA . ILE A 1 98 ? 0.854 -6.390 12.389 1.00 97.38 98 ILE A CA 1
ATOM 753 C C . ILE A 1 98 ? 1.638 -7.575 11.814 1.00 97.38 98 ILE A C 1
ATOM 755 O O . ILE A 1 98 ? 2.824 -7.447 11.495 1.00 97.38 98 ILE A O 1
ATOM 759 N N . ASP A 1 99 ? 0.980 -8.716 11.619 1.00 98.12 99 ASP A N 1
ATOM 760 C CA . ASP A 1 99 ? 1.618 -9.882 10.997 1.00 98.12 99 ASP A CA 1
ATOM 761 C C . ASP A 1 99 ? 1.796 -9.685 9.478 1.00 98.12 99 ASP A C 1
ATOM 763 O O . ASP A 1 99 ? 0.982 -10.105 8.644 1.00 98.12 99 ASP A O 1
ATOM 767 N N . ILE A 1 100 ? 2.900 -9.020 9.118 1.00 98.69 100 ILE A N 1
ATOM 768 C CA . ILE A 1 100 ? 3.265 -8.683 7.735 1.00 98.69 100 ILE A CA 1
ATOM 769 C C . ILE A 1 100 ? 3.451 -9.932 6.883 1.00 98.69 100 ILE A C 1
ATOM 771 O O . ILE A 1 100 ? 3.030 -9.969 5.723 1.00 98.69 100 ILE A O 1
ATOM 775 N N . LYS A 1 101 ? 4.053 -10.977 7.454 1.00 98.62 101 LYS A N 1
ATOM 776 C CA . LYS A 1 101 ? 4.256 -12.247 6.760 1.00 98.62 101 LYS A CA 1
ATOM 777 C C . LYS A 1 101 ? 2.909 -12.826 6.335 1.00 98.62 101 LYS A C 1
ATOM 779 O O . LYS A 1 101 ? 2.735 -13.171 5.161 1.00 98.62 101 LYS A O 1
ATOM 784 N N . SER A 1 102 ? 1.963 -12.926 7.263 1.00 98.44 102 SER A N 1
ATOM 785 C CA . SER A 1 102 ? 0.681 -13.588 7.023 1.00 98.44 102 SER A CA 1
ATOM 786 C C . SER A 1 102 ? -0.220 -12.803 6.078 1.00 98.44 102 SER A C 1
ATOM 788 O O . SER A 1 102 ? -0.788 -13.398 5.151 1.00 98.44 102 SER A O 1
ATOM 790 N N . PHE A 1 103 ? -0.326 -11.475 6.224 1.00 98.69 103 PHE A N 1
ATOM 791 C CA . PHE A 1 103 ? -1.189 -10.716 5.315 1.00 98.69 103 PHE A CA 1
ATOM 792 C C . PHE A 1 103 ? -0.615 -10.670 3.894 1.00 98.69 103 PHE A C 1
ATOM 794 O O . PHE A 1 103 ? -1.372 -10.831 2.937 1.00 98.69 103 PHE A O 1
ATOM 801 N N . ILE A 1 104 ? 0.708 -10.542 3.721 1.00 98.81 104 ILE A N 1
ATOM 802 C CA . ILE A 1 104 ? 1.315 -10.564 2.380 1.00 98.81 104 ILE A CA 1
ATOM 803 C C . ILE A 1 104 ? 1.185 -11.954 1.748 1.00 98.81 104 ILE A C 1
ATOM 805 O O . ILE A 1 104 ? 0.881 -12.062 0.558 1.00 98.81 104 ILE A O 1
ATOM 809 N N . THR A 1 105 ? 1.338 -13.023 2.536 1.00 98.81 105 THR A N 1
ATOM 810 C CA . THR A 1 105 ? 1.070 -14.395 2.070 1.00 98.81 105 THR A CA 1
ATOM 811 C C . THR A 1 105 ? -0.367 -14.527 1.564 1.00 98.81 105 THR A C 1
ATOM 813 O O . THR A 1 105 ? -0.601 -15.054 0.475 1.00 98.81 105 THR A O 1
ATOM 816 N N . SER A 1 106 ? -1.326 -13.969 2.303 1.00 98.75 106 SER A N 1
ATOM 817 C CA . SER A 1 106 ? -2.737 -13.971 1.916 1.00 98.75 106 SER A CA 1
ATOM 818 C C . SER A 1 106 ? -2.974 -13.210 0.605 1.00 98.75 106 SER A C 1
ATOM 820 O O . SER A 1 106 ? -3.653 -13.737 -0.275 1.00 98.75 106 SER A O 1
ATOM 822 N N . ILE A 1 107 ? -2.339 -12.046 0.403 1.00 98.81 107 ILE A N 1
ATOM 823 C CA . ILE A 1 107 ? -2.397 -11.311 -0.876 1.00 98.81 107 ILE A CA 1
ATOM 824 C C . ILE A 1 107 ? -1.837 -12.158 -2.022 1.00 98.81 107 ILE A C 1
ATOM 826 O O . ILE A 1 107 ? -2.478 -12.250 -3.068 1.00 98.81 107 ILE A O 1
ATOM 830 N N . SER A 1 108 ? -0.683 -12.812 -1.836 1.00 98.62 108 SER A N 1
ATOM 831 C CA . SER A 1 108 ? -0.073 -13.640 -2.890 1.00 98.62 108 SER A CA 1
ATOM 832 C C . SER A 1 108 ? -0.958 -14.815 -3.320 1.00 98.62 108 SER A C 1
ATOM 834 O O . SER A 1 108 ? -0.944 -15.197 -4.487 1.00 98.62 108 SER A O 1
ATOM 836 N N . ASN A 1 109 ? -1.797 -15.311 -2.407 1.00 98.56 109 ASN A N 1
ATOM 837 C CA . ASN A 1 109 ? -2.762 -16.384 -2.651 1.00 98.56 109 ASN A CA 1
ATOM 838 C C . ASN A 1 109 ? -4.149 -15.870 -3.079 1.00 98.56 109 ASN A C 1
ATOM 840 O O . ASN A 1 109 ? -5.115 -16.628 -3.051 1.00 98.56 109 ASN A O 1
ATOM 844 N N . LYS A 1 110 ? -4.276 -14.582 -3.432 1.00 98.56 110 LYS A N 1
ATOM 845 C CA . LYS A 1 110 ? -5.547 -13.907 -3.759 1.00 98.56 110 LYS A CA 1
ATOM 846 C C . LYS A 1 110 ? -6.604 -13.937 -2.645 1.00 98.56 110 LYS A C 1
ATOM 848 O O . LYS A 1 110 ? -7.779 -13.672 -2.882 1.00 98.56 110 LYS A O 1
ATOM 853 N N . ASN A 1 111 ? -6.197 -14.203 -1.407 1.00 98.56 111 ASN A N 1
ATOM 854 C CA . ASN A 1 111 ? -7.056 -14.126 -0.232 1.00 98.56 111 ASN A CA 1
ATOM 855 C C . ASN A 1 111 ? -7.016 -12.707 0.364 1.00 98.56 111 ASN A C 1
ATOM 857 O O . ASN A 1 111 ? -6.412 -12.463 1.412 1.00 98.56 111 ASN A O 1
ATOM 861 N N . TYR A 1 112 ? -7.645 -11.750 -0.320 1.00 98.31 112 TYR A N 1
ATOM 862 C CA . TYR A 1 112 ? -7.624 -10.338 0.090 1.00 98.31 112 TYR A CA 1
ATOM 863 C C . TYR A 1 112 ? -8.398 -10.086 1.384 1.00 98.31 112 TYR A C 1
ATOM 865 O O . TYR A 1 112 ? -7.958 -9.300 2.220 1.00 98.31 112 TYR A O 1
ATOM 873 N N . TYR A 1 113 ? -9.500 -10.812 1.591 1.00 97.88 113 TYR A N 1
ATOM 874 C CA . TYR A 1 113 ? -10.250 -10.770 2.844 1.00 97.88 113 TYR A CA 1
ATOM 875 C C . TYR A 1 113 ? -9.389 -11.231 4.027 1.00 97.88 113 TYR A C 1
ATOM 877 O O . TYR A 1 113 ? -9.311 -10.535 5.035 1.00 97.88 113 TYR A O 1
ATOM 885 N N . GLY A 1 114 ? -8.696 -12.369 3.901 1.00 97.56 114 GLY A N 1
ATOM 886 C CA . GLY A 1 114 ? -7.802 -12.874 4.946 1.00 97.56 114 GLY A CA 1
ATOM 887 C C . GLY A 1 114 ? -6.650 -11.916 5.246 1.00 97.56 114 GLY A C 1
ATOM 888 O O . GLY A 1 114 ? -6.320 -11.703 6.411 1.00 97.56 114 GLY A O 1
ATOM 889 N N . ALA A 1 115 ? -6.101 -11.272 4.211 1.00 98.44 115 ALA A N 1
ATOM 890 C CA . ALA A 1 115 ? -5.091 -10.233 4.372 1.00 98.44 115 ALA A CA 1
ATOM 891 C C . ALA A 1 115 ? -5.629 -9.029 5.159 1.00 98.44 115 ALA A C 1
ATOM 893 O O . ALA A 1 115 ? -5.029 -8.622 6.152 1.00 98.44 115 ALA A O 1
ATOM 894 N N . ALA A 1 116 ? -6.781 -8.489 4.752 1.00 97.56 116 ALA A N 1
ATOM 895 C CA . ALA A 1 116 ? -7.414 -7.367 5.433 1.00 97.56 116 ALA A CA 1
ATOM 896 C C . ALA A 1 116 ? -7.782 -7.718 6.878 1.00 97.56 116 ALA A C 1
ATOM 898 O O . ALA A 1 116 ? -7.509 -6.930 7.777 1.00 97.56 116 ALA A O 1
ATOM 899 N N . LYS A 1 117 ? -8.324 -8.917 7.120 1.00 96.06 117 LYS A N 1
ATOM 900 C CA . LYS A 1 117 ? -8.620 -9.418 8.465 1.00 96.06 117 LYS A CA 1
ATOM 901 C C . LYS A 1 117 ? -7.368 -9.415 9.340 1.00 96.06 117 LYS A C 1
ATOM 903 O O . LYS A 1 117 ? -7.420 -8.861 10.428 1.00 96.06 117 LYS A O 1
ATOM 908 N N . ALA A 1 118 ? -6.253 -9.970 8.860 1.00 96.62 118 ALA A N 1
ATOM 909 C CA . ALA A 1 118 ? -4.989 -9.962 9.598 1.00 96.62 118 ALA A CA 1
ATOM 910 C C . ALA A 1 118 ? -4.509 -8.532 9.911 1.00 96.62 118 ALA A C 1
ATOM 912 O O . ALA A 1 118 ? -4.129 -8.250 11.041 1.00 96.62 118 ALA A O 1
ATOM 913 N N . ILE A 1 119 ? -4.608 -7.606 8.951 1.00 97.94 119 ILE A N 1
ATOM 914 C CA . ILE A 1 119 ? -4.249 -6.193 9.155 1.00 97.94 119 ILE A CA 1
ATOM 915 C C . ILE A 1 119 ? -5.144 -5.539 10.222 1.00 97.94 119 ILE A C 1
ATOM 917 O O . ILE A 1 119 ? -4.641 -4.897 11.143 1.00 97.94 119 ILE A O 1
ATOM 921 N N . PHE A 1 120 ? -6.466 -5.688 10.102 1.00 96.44 120 PHE A N 1
ATOM 922 C CA . PHE A 1 120 ? -7.438 -5.046 10.990 1.00 96.44 120 PHE A CA 1
ATOM 923 C C . PHE A 1 120 ? -7.482 -5.659 12.394 1.00 96.44 120 PHE A C 1
ATOM 925 O O . PHE A 1 120 ? -7.950 -4.988 13.322 1.00 96.44 120 PHE A O 1
ATOM 932 N N . SER A 1 121 ? -7.008 -6.896 12.575 1.00 94.38 121 SER A N 1
ATOM 933 C CA . SER A 1 121 ? -6.868 -7.524 13.895 1.00 94.38 121 SER A CA 1
ATOM 934 C C . SER A 1 121 ? -5.971 -6.696 14.813 1.00 94.38 121 SER A C 1
ATOM 936 O O . SER A 1 121 ? -6.403 -6.357 15.914 1.00 94.38 121 SER A O 1
ATOM 938 N N . ASP A 1 122 ? -4.798 -6.287 14.329 1.00 96.50 122 ASP A N 1
ATOM 939 C CA . ASP A 1 122 ? -3.809 -5.561 15.138 1.00 96.50 122 ASP A CA 1
ATOM 940 C C . ASP A 1 122 ? -3.881 -4.041 14.938 1.00 96.50 122 ASP A C 1
ATOM 942 O O . ASP A 1 122 ? -3.581 -3.263 15.843 1.00 96.50 122 ASP A O 1
ATOM 946 N N . ASN A 1 123 ? -4.316 -3.591 13.758 1.00 96.19 123 ASN A N 1
ATOM 947 C CA . ASN A 1 123 ? -4.418 -2.175 13.432 1.00 96.19 123 ASN A CA 1
ATOM 948 C C . ASN A 1 123 ? -5.813 -1.837 12.895 1.00 96.19 123 ASN A C 1
ATOM 950 O O . ASN A 1 123 ? -6.053 -1.957 11.688 1.00 96.19 123 ASN A O 1
ATOM 954 N N . PRO A 1 124 ? -6.719 -1.322 13.749 1.00 92.38 124 PRO A N 1
ATOM 955 C CA . PRO A 1 124 ? -8.021 -0.848 13.310 1.00 92.38 124 PRO A CA 1
ATOM 956 C C . PRO A 1 124 ? -7.900 0.107 12.123 1.00 92.38 124 PRO A C 1
ATOM 958 O O . PRO A 1 124 ? -8.668 -0.009 11.183 1.00 92.38 124 PRO A O 1
ATOM 961 N N . LEU A 1 125 ? -6.894 0.991 12.098 1.00 94.38 125 LEU A N 1
ATOM 962 C CA . LEU A 1 125 ? -6.654 2.024 11.073 1.00 94.38 125 LEU A CA 1
ATOM 963 C C . LEU A 1 125 ? -5.835 1.538 9.878 1.00 94.38 125 LEU A C 1
ATOM 965 O O . LEU A 1 125 ? -5.196 2.349 9.199 1.00 94.38 125 LEU A O 1
ATOM 969 N N . GLY A 1 126 ? -5.918 0.240 9.573 1.00 93.19 126 GLY A N 1
ATOM 970 C CA . GLY A 1 126 ? -5.171 -0.444 8.520 1.00 93.19 126 GLY A CA 1
ATOM 971 C C . GLY A 1 126 ? -5.104 0.317 7.195 1.00 93.19 126 GLY A C 1
ATOM 972 O O . GLY A 1 126 ? -4.008 0.583 6.706 1.00 93.19 126 GLY A O 1
ATOM 973 N N . LEU A 1 127 ? -6.246 0.754 6.654 1.00 93.62 127 LEU A N 1
ATOM 974 C CA . LEU A 1 127 ? -6.287 1.498 5.387 1.00 93.62 127 LEU A CA 1
ATOM 975 C C . LEU A 1 127 ? -5.573 2.853 5.467 1.00 93.62 127 LEU A C 1
ATOM 977 O O . LEU A 1 127 ? -4.829 3.233 4.566 1.00 93.62 127 LEU A O 1
ATOM 981 N N . THR A 1 128 ? -5.781 3.594 6.558 1.00 92.44 128 THR A N 1
ATOM 982 C CA . THR A 1 128 ? -5.130 4.898 6.739 1.00 92.44 128 THR A CA 1
ATOM 983 C C . THR A 1 128 ? -3.623 4.727 6.858 1.00 92.44 128 THR A C 1
ATOM 985 O O . THR A 1 128 ? -2.885 5.411 6.154 1.00 92.44 128 THR A O 1
ATOM 988 N N . CYS A 1 129 ? -3.173 3.789 7.690 1.00 93.94 129 CYS A N 1
ATOM 989 C CA . CYS A 1 129 ? -1.759 3.490 7.884 1.00 93.94 129 CYS A CA 1
ATOM 990 C C . CYS A 1 129 ? -1.085 3.000 6.594 1.00 93.94 129 CYS A C 1
ATOM 992 O O . CYS A 1 129 ? 0.003 3.472 6.281 1.00 93.94 129 CYS A O 1
ATOM 994 N N . GLY A 1 130 ? -1.747 2.159 5.792 1.00 94.94 130 GLY A N 1
ATOM 995 C CA . GLY A 1 130 ? -1.212 1.715 4.498 1.00 94.94 130 GLY A CA 1
ATOM 996 C C . GLY A 1 130 ? -0.914 2.874 3.538 1.00 94.94 130 GLY A C 1
ATOM 997 O O . GLY A 1 130 ? 0.054 2.823 2.786 1.00 94.94 130 GLY A O 1
ATOM 998 N N . MET A 1 131 ? -1.696 3.956 3.616 1.00 93.94 131 MET A N 1
ATOM 999 C CA . MET A 1 131 ? -1.528 5.136 2.763 1.00 93.94 131 MET A CA 1
ATOM 1000 C C . MET A 1 131 ? -0.513 6.163 3.278 1.00 93.94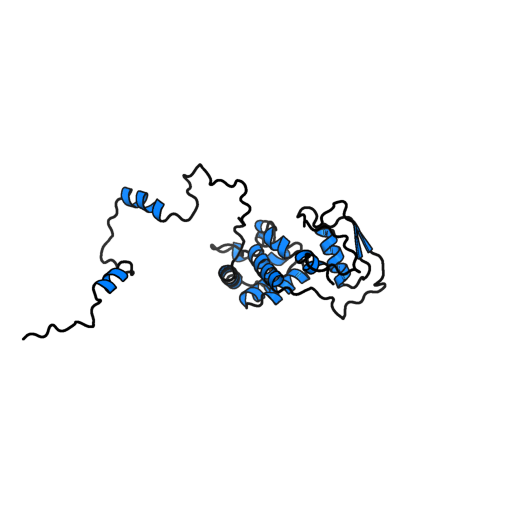 131 MET A C 1
ATOM 1002 O O . MET A 1 131 ? 0.039 6.901 2.467 1.00 93.94 131 MET A O 1
ATOM 1006 N N . VAL A 1 132 ? -0.333 6.297 4.598 1.00 94.75 132 VAL A N 1
ATOM 1007 C CA . VAL A 1 132 ? 0.369 7.460 5.191 1.00 94.75 132 VAL A CA 1
ATOM 1008 C C . VAL A 1 132 ? 1.548 7.106 6.092 1.00 94.75 132 VAL A C 1
ATOM 1010 O O . VAL A 1 132 ? 2.252 8.013 6.530 1.00 94.75 132 VAL A O 1
ATOM 1013 N N . CYS A 1 133 ? 1.767 5.828 6.412 1.00 95.06 133 CYS A N 1
ATOM 1014 C CA . CYS A 1 133 ? 2.891 5.445 7.260 1.00 95.06 133 CYS A CA 1
ATOM 1015 C C . CYS A 1 133 ? 4.231 5.828 6.602 1.00 95.06 133 CYS A C 1
ATOM 1017 O O . CYS A 1 133 ? 4.435 5.512 5.428 1.00 95.06 133 CYS A O 1
ATOM 1019 N N . PRO A 1 134 ? 5.174 6.432 7.350 1.00 97.69 134 PRO A N 1
ATOM 1020 C CA . PRO A 1 134 ? 6.539 6.661 6.885 1.00 97.69 134 PRO A CA 1
ATOM 1021 C C . PRO A 1 134 ? 7.304 5.333 6.916 1.00 97.69 134 PRO A C 1
ATOM 1023 O O . PRO A 1 134 ? 8.090 5.054 7.816 1.00 97.69 134 PRO A O 1
ATOM 1026 N N . THR A 1 135 ? 7.000 4.441 5.974 1.00 98.38 135 THR A N 1
ATOM 1027 C CA . THR A 1 135 ? 7.424 3.040 6.062 1.00 98.38 135 THR A CA 1
ATOM 1028 C C . THR A 1 135 ? 8.941 2.862 6.045 1.00 98.38 135 THR A C 1
ATOM 1030 O O . THR A 1 135 ? 9.419 1.890 6.627 1.00 98.38 135 THR A O 1
ATOM 1033 N N . SER A 1 136 ? 9.683 3.780 5.411 1.00 98.12 136 SER A N 1
ATOM 1034 C CA . SER A 1 136 ? 11.154 3.788 5.386 1.00 98.12 136 SER A CA 1
ATOM 1035 C C . SER A 1 136 ? 11.768 3.787 6.781 1.00 98.12 136 SER A C 1
ATOM 1037 O O . SER A 1 136 ? 12.771 3.119 6.993 1.00 98.12 136 SER A O 1
ATOM 1039 N N . ASP A 1 137 ? 11.122 4.464 7.729 1.00 98.12 137 ASP A N 1
ATOM 1040 C CA . ASP A 1 137 ? 11.600 4.608 9.107 1.00 98.12 137 ASP A CA 1
ATOM 1041 C C . ASP A 1 137 ? 10.970 3.553 10.035 1.00 98.12 137 ASP A C 1
ATOM 1043 O O . ASP A 1 137 ? 11.233 3.521 11.234 1.00 98.12 137 ASP A O 1
ATOM 1047 N N . LEU A 1 138 ? 10.100 2.701 9.482 1.00 98.56 138 LEU A N 1
ATOM 1048 C CA . LEU A 1 138 ? 9.319 1.692 10.191 1.00 98.56 138 LEU A CA 1
ATOM 1049 C C . LEU A 1 138 ? 9.539 0.308 9.552 1.00 98.56 138 LEU A C 1
ATOM 1051 O O . LEU A 1 138 ? 10.665 -0.161 9.390 1.00 98.56 138 LEU A O 1
ATOM 1055 N N . CYS A 1 139 ? 8.452 -0.370 9.175 1.00 98.44 139 CYS A N 1
ATOM 1056 C CA . CYS A 1 139 ? 8.458 -1.749 8.697 1.00 98.44 139 CYS A CA 1
ATOM 1057 C C . CYS A 1 139 ? 9.337 -1.992 7.460 1.00 98.44 139 CYS A C 1
ATOM 1059 O O . CYS A 1 139 ? 9.937 -3.060 7.349 1.00 98.44 139 CYS A O 1
ATOM 1061 N N . VAL A 1 140 ? 9.429 -1.035 6.531 1.00 98.56 140 VAL A N 1
ATOM 1062 C CA . VAL A 1 140 ? 10.241 -1.179 5.309 1.00 98.56 140 VAL A CA 1
ATOM 1063 C C . VAL A 1 140 ? 11.723 -0.970 5.614 1.00 98.56 140 VAL A C 1
ATOM 1065 O O . VAL A 1 140 ? 12.543 -1.679 5.035 1.00 98.56 140 VAL A O 1
ATOM 1068 N N . GLY A 1 141 ? 12.062 -0.100 6.571 1.00 97.88 141 GLY A N 1
ATOM 1069 C CA . GLY A 1 141 ? 13.438 0.084 7.051 1.00 97.88 141 GLY A CA 1
ATOM 1070 C C . GLY A 1 141 ? 14.045 -1.180 7.663 1.00 97.88 141 GLY A C 1
ATOM 1071 O O . GLY A 1 141 ? 15.237 -1.426 7.520 1.00 97.88 141 GLY A O 1
ATOM 1072 N N . GLY A 1 142 ? 13.214 -2.028 8.279 1.00 97.56 142 GLY A N 1
ATOM 1073 C CA . GLY A 1 142 ? 13.619 -3.333 8.810 1.00 97.56 142 GLY A CA 1
ATOM 1074 C C . GLY A 1 142 ? 13.490 -4.506 7.829 1.00 97.56 142 GLY A C 1
ATOM 1075 O O . GLY A 1 142 ? 13.612 -5.653 8.244 1.00 97.56 142 GLY A O 1
ATOM 1076 N N . CYS A 1 143 ? 13.167 -4.295 6.550 1.00 98.75 143 CYS A N 1
ATOM 1077 C CA . CYS A 1 143 ? 12.905 -5.400 5.622 1.00 98.75 143 CYS A CA 1
ATOM 1078 C C . CYS A 1 143 ? 14.197 -6.107 5.171 1.00 98.75 143 CYS A C 1
ATOM 1080 O O . CYS A 1 143 ? 15.080 -5.473 4.609 1.00 98.75 143 CYS A O 1
ATOM 1082 N N . ASN A 1 144 ? 14.267 -7.442 5.285 1.00 98.69 144 ASN A N 1
ATOM 1083 C CA . ASN A 1 144 ? 15.437 -8.225 4.843 1.00 98.69 144 ASN A CA 1
ATOM 1084 C C . ASN A 1 144 ? 15.790 -8.043 3.357 1.00 98.69 144 ASN A C 1
ATOM 1086 O O . ASN A 1 144 ? 16.959 -8.108 2.997 1.00 98.69 144 ASN A O 1
ATOM 1090 N N . LEU A 1 145 ? 14.799 -7.792 2.491 1.00 98.56 145 LEU A N 1
ATOM 1091 C CA . LEU A 1 145 ? 15.042 -7.548 1.064 1.00 98.56 145 LEU A CA 1
ATOM 1092 C C . LEU A 1 145 ? 15.730 -6.206 0.788 1.00 98.56 145 LEU A C 1
ATOM 1094 O O . LEU A 1 145 ? 16.176 -5.976 -0.330 1.00 98.56 145 LEU A O 1
ATOM 1098 N N . TYR A 1 146 ? 15.900 -5.346 1.794 1.00 98.25 146 TYR A N 1
ATOM 1099 C CA . TYR A 1 146 ? 16.804 -4.203 1.684 1.00 98.25 146 TYR A CA 1
ATOM 1100 C C . TYR A 1 146 ? 18.243 -4.628 1.331 1.00 98.25 146 TYR A C 1
ATOM 1102 O O . TYR A 1 146 ? 18.966 -3.866 0.702 1.00 98.25 146 TYR A O 1
ATOM 1110 N N . ALA A 1 147 ? 18.643 -5.856 1.681 1.00 98.38 147 ALA A N 1
ATOM 1111 C CA . ALA A 1 147 ? 19.946 -6.422 1.333 1.00 98.38 147 ALA A CA 1
ATOM 1112 C C . ALA A 1 147 ? 20.072 -6.886 -0.136 1.00 98.38 147 ALA A C 1
ATOM 1114 O O . ALA A 1 147 ? 21.129 -7.385 -0.510 1.00 98.38 147 ALA A O 1
ATOM 1115 N N . SER A 1 148 ? 19.018 -6.751 -0.949 1.00 98.38 148 SER A N 1
ATOM 1116 C CA . SER A 1 148 ? 19.012 -7.083 -2.384 1.00 98.38 148 SER A CA 1
ATOM 1117 C C . SER A 1 148 ? 19.006 -5.825 -3.253 1.00 98.38 148 SER A C 1
ATOM 1119 O O . SER A 1 148 ? 18.535 -4.769 -2.824 1.00 98.38 148 SER A O 1
ATOM 1121 N N . GLU A 1 149 ? 19.481 -5.937 -4.490 1.00 98.50 149 GLU A N 1
ATOM 1122 C CA . GLU A 1 149 ? 19.568 -4.833 -5.450 1.00 98.50 149 GLU A CA 1
ATOM 1123 C C . GLU A 1 149 ? 18.192 -4.272 -5.836 1.00 98.50 149 GLU A C 1
ATOM 1125 O O . GLU A 1 149 ? 18.058 -3.067 -6.061 1.00 98.50 149 GLU A O 1
ATOM 1130 N N . GLU A 1 150 ? 17.152 -5.112 -5.886 1.00 97.81 150 GLU A N 1
ATOM 1131 C CA . GLU A 1 150 ? 15.770 -4.664 -6.096 1.00 97.81 150 GLU A CA 1
ATOM 1132 C C . GLU A 1 150 ? 15.158 -3.938 -4.886 1.00 97.81 150 GLU A C 1
ATOM 1134 O O . GLU A 1 150 ? 14.150 -3.241 -5.037 1.00 97.81 150 GLU A O 1
ATOM 1139 N N . GLY A 1 151 ? 15.755 -4.078 -3.701 1.00 98.25 151 GLY A N 1
ATOM 1140 C CA . GLY A 1 151 ? 15.376 -3.358 -2.491 1.00 98.25 151 GLY A CA 1
ATOM 1141 C C . GLY A 1 151 ? 14.166 -3.927 -1.729 1.00 98.25 151 GLY A C 1
ATOM 1142 O O . GLY A 1 151 ? 13.625 -4.993 -2.044 1.00 98.25 151 GLY A O 1
ATOM 1143 N N . PRO A 1 152 ? 13.720 -3.226 -0.670 1.00 98.62 152 PRO A N 1
ATOM 1144 C CA . PRO A 1 152 ? 12.738 -3.734 0.283 1.00 98.62 152 PRO A CA 1
ATOM 1145 C C . PRO A 1 152 ? 11.319 -3.789 -0.305 1.00 98.62 152 PRO A C 1
ATOM 1147 O O . PRO A 1 152 ? 11.041 -3.231 -1.364 1.00 98.62 152 PRO A O 1
ATOM 1150 N N . ILE A 1 153 ? 10.403 -4.473 0.384 1.00 98.88 153 ILE A N 1
ATOM 1151 C CA . ILE A 1 153 ? 9.007 -4.638 -0.060 1.00 98.88 153 ILE A CA 1
ATOM 1152 C C . ILE A 1 153 ? 8.202 -3.349 0.120 1.00 98.88 153 ILE A C 1
ATOM 1154 O O . ILE A 1 153 ? 8.296 -2.701 1.159 1.00 98.88 153 ILE A O 1
ATOM 1158 N N . ASN A 1 154 ? 7.325 -3.022 -0.833 1.00 98.75 154 ASN A N 1
ATOM 1159 C CA . ASN A 1 154 ? 6.297 -1.988 -0.674 1.00 98.75 154 ASN A CA 1
ATOM 1160 C C . ASN A 1 154 ? 5.154 -2.468 0.249 1.00 98.75 154 ASN A C 1
ATOM 1162 O O . ASN A 1 154 ? 4.042 -2.774 -0.187 1.00 98.75 154 ASN A O 1
ATOM 1166 N N . ILE A 1 155 ? 5.446 -2.553 1.550 1.00 98.88 155 ILE A N 1
ATOM 1167 C CA . ILE A 1 155 ? 4.525 -3.072 2.576 1.00 98.88 155 ILE A CA 1
ATOM 1168 C C . ILE A 1 155 ? 3.279 -2.182 2.699 1.00 98.88 155 ILE A C 1
ATOM 1170 O O . ILE A 1 155 ? 2.164 -2.699 2.750 1.00 98.88 155 ILE A O 1
ATOM 1174 N N . GLY A 1 156 ? 3.455 -0.855 2.701 1.00 98.50 156 GLY A N 1
ATOM 1175 C CA . GLY A 1 156 ? 2.349 0.104 2.802 1.00 98.50 156 GLY A CA 1
ATOM 1176 C C . GLY A 1 156 ? 1.362 -0.016 1.639 1.00 98.50 156 GLY A C 1
ATOM 1177 O O . GLY A 1 156 ? 0.159 -0.119 1.866 1.00 98.50 156 GLY A O 1
ATOM 1178 N N . GLY A 1 157 ? 1.866 -0.123 0.405 1.00 98.62 157 GLY A N 1
ATOM 1179 C CA . GLY A 1 157 ? 1.039 -0.323 -0.787 1.00 98.62 157 GLY A CA 1
ATOM 1180 C C . GLY A 1 157 ? 0.259 -1.636 -0.783 1.00 98.62 157 GLY A C 1
ATOM 1181 O O . GLY A 1 157 ? -0.907 -1.662 -1.171 1.00 98.62 157 GLY A O 1
ATOM 1182 N N . LEU A 1 158 ? 0.866 -2.725 -0.300 1.00 98.88 158 LEU A N 1
ATOM 1183 C CA . LEU A 1 158 ? 0.184 -4.016 -0.144 1.00 98.88 158 LEU A CA 1
ATOM 1184 C C . LEU A 1 158 ? -0.917 -3.957 0.924 1.00 98.88 158 LEU A C 1
ATOM 1186 O O . LEU A 1 158 ? -2.014 -4.477 0.711 1.00 98.88 158 LEU A O 1
ATOM 1190 N N . GLN A 1 159 ? -0.645 -3.289 2.047 1.00 98.75 159 GLN A N 1
ATOM 1191 C CA . GLN A 1 159 ? -1.627 -3.047 3.102 1.00 98.75 159 GLN A CA 1
ATOM 1192 C C . GLN A 1 159 ? -2.789 -2.177 2.601 1.00 98.75 159 GLN A C 1
ATOM 1194 O O . GLN A 1 159 ? -3.951 -2.515 2.837 1.00 98.75 159 GLN A O 1
ATOM 1199 N N . GLN A 1 160 ? -2.493 -1.093 1.876 1.00 98.12 160 GLN A N 1
ATOM 1200 C CA . GLN A 1 160 ? -3.497 -0.251 1.223 1.00 98.12 160 GLN A CA 1
ATOM 1201 C C . GLN A 1 160 ? -4.362 -1.091 0.278 1.00 98.12 160 GLN A C 1
ATOM 1203 O O . GLN A 1 160 ? -5.574 -1.119 0.450 1.00 98.12 160 GLN A O 1
ATOM 1208 N N . PHE A 1 161 ? -3.752 -1.836 -0.646 1.00 98.69 161 PHE A N 1
ATOM 1209 C CA . PHE A 1 161 ? -4.475 -2.643 -1.629 1.00 98.69 161 PHE A CA 1
ATOM 1210 C C . PHE A 1 161 ? -5.452 -3.635 -0.975 1.00 98.69 161 PHE A C 1
ATOM 1212 O O . PHE A 1 161 ? -6.637 -3.644 -1.301 1.00 98.69 161 PHE A O 1
ATOM 1219 N N . ALA A 1 162 ? -4.990 -4.443 -0.014 1.00 98.31 162 ALA A N 1
ATOM 1220 C CA . ALA A 1 162 ? -5.852 -5.436 0.635 1.00 98.31 162 ALA A CA 1
ATOM 1221 C C . ALA A 1 162 ? -7.027 -4.792 1.389 1.00 98.31 162 ALA A C 1
ATOM 1223 O O . ALA A 1 162 ? -8.148 -5.302 1.362 1.00 98.31 162 ALA A O 1
ATOM 1224 N N . THR A 1 163 ? -6.777 -3.663 2.055 1.00 95.75 163 THR A N 1
ATOM 1225 C CA . THR A 1 163 ? -7.807 -2.960 2.830 1.00 95.75 163 THR A CA 1
ATOM 1226 C C . THR A 1 163 ? -8.765 -2.144 1.958 1.00 95.75 163 THR A C 1
ATOM 1228 O O . THR A 1 163 ? -9.930 -2.009 2.328 1.00 95.75 163 THR A O 1
ATOM 1231 N N . GLU A 1 164 ? -8.334 -1.660 0.789 1.00 95.62 164 GLU A N 1
ATOM 1232 C CA . GLU A 1 164 ? -9.213 -1.078 -0.237 1.00 95.62 164 GLU A CA 1
ATOM 1233 C C . GLU A 1 164 ? -10.161 -2.133 -0.806 1.00 95.62 164 GLU A C 1
ATOM 1235 O O . GLU A 1 164 ? -11.372 -1.929 -0.785 1.00 95.62 164 GLU A O 1
ATOM 1240 N N . VAL A 1 165 ? -9.639 -3.302 -1.194 1.00 95.94 165 VAL A N 1
ATOM 1241 C CA . VAL A 1 165 ? -10.474 -4.412 -1.677 1.00 95.94 165 VAL A CA 1
ATOM 1242 C C . VAL A 1 165 ? -11.507 -4.819 -0.622 1.00 95.94 165 VAL A C 1
ATOM 1244 O O . VAL A 1 165 ? -12.678 -4.999 -0.942 1.00 95.94 165 VAL A O 1
ATOM 1247 N N . PHE A 1 166 ? -11.111 -4.918 0.651 1.00 95.25 166 PHE A N 1
ATOM 1248 C CA . PHE A 1 166 ? -12.045 -5.229 1.736 1.00 95.25 166 PHE A CA 1
ATOM 1249 C C . PHE A 1 166 ? -13.121 -4.157 1.941 1.00 95.25 166 PHE A C 1
ATOM 1251 O O . PHE A 1 166 ? -14.285 -4.487 2.164 1.00 95.25 166 PHE A O 1
ATOM 1258 N N . LYS A 1 167 ? -12.758 -2.875 1.839 1.00 90.12 167 LYS A N 1
ATOM 1259 C CA . LYS A 1 167 ? -13.726 -1.774 1.890 1.00 90.12 167 LYS A CA 1
ATOM 1260 C C . LYS A 1 167 ? -14.767 -1.914 0.773 1.00 90.12 167 LYS A C 1
ATOM 1262 O O . LYS A 1 167 ? -15.955 -1.727 1.035 1.00 90.12 167 LYS A O 1
ATOM 1267 N N . ASP A 1 168 ? -14.335 -2.266 -0.434 1.00 93.00 168 ASP A N 1
ATOM 1268 C CA . ASP A 1 168 ? -15.216 -2.404 -1.597 1.00 93.00 168 ASP A CA 1
ATOM 1269 C C . ASP A 1 168 ? -16.111 -3.653 -1.522 1.00 93.00 168 ASP A C 1
ATOM 1271 O O . ASP A 1 168 ? -17.193 -3.665 -2.106 1.00 93.00 168 ASP A O 1
ATOM 1275 N N . MET A 1 169 ? -15.733 -4.670 -0.734 1.00 92.69 169 MET A N 1
ATOM 1276 C CA . MET A 1 169 ? -16.604 -5.818 -0.432 1.00 92.69 169 MET A CA 1
ATOM 1277 C C . MET A 1 169 ? -17.851 -5.431 0.380 1.00 92.69 169 MET A C 1
ATOM 1279 O O . MET A 1 169 ? -18.809 -6.200 0.417 1.00 92.69 169 MET A O 1
ATOM 1283 N N . GLY A 1 170 ? -17.854 -4.278 1.063 1.00 90.19 170 GLY A N 1
ATOM 1284 C CA . GLY A 1 170 ? -19.006 -3.812 1.843 1.00 90.19 170 GLY A CA 1
ATOM 1285 C C . GLY A 1 170 ? -19.342 -4.674 3.068 1.00 90.19 170 GLY A C 1
ATOM 1286 O O . GLY A 1 170 ? -20.467 -4.621 3.563 1.00 90.19 170 GLY A O 1
ATOM 1287 N N . ILE A 1 171 ? -18.386 -5.468 3.560 1.00 88.31 171 ILE A N 1
ATOM 1288 C CA . ILE A 1 171 ? -18.563 -6.337 4.729 1.00 88.31 171 ILE A CA 1
ATOM 1289 C C . ILE A 1 171 ? -18.381 -5.509 6.005 1.00 88.31 171 ILE A C 1
ATOM 1291 O O . ILE A 1 171 ? -17.338 -4.889 6.216 1.00 88.31 171 ILE A O 1
ATOM 1295 N N . SER A 1 172 ? -19.391 -5.518 6.874 1.00 84.06 172 SER A N 1
ATOM 1296 C CA . SER A 1 172 ? -19.311 -4.878 8.190 1.00 84.06 172 SER A CA 1
ATOM 1297 C C . SER A 1 172 ? -18.493 -5.718 9.168 1.00 84.06 172 SER A C 1
ATOM 1299 O O . SER A 1 172 ? -18.503 -6.950 9.112 1.00 84.06 172 SER A O 1
ATOM 1301 N N . GLN A 1 173 ? -17.816 -5.050 10.101 1.00 82.00 173 GLN A N 1
ATOM 1302 C CA . GLN A 1 173 ? -17.232 -5.737 11.245 1.00 82.00 173 GLN A CA 1
ATOM 1303 C C . GLN A 1 173 ? -18.359 -6.309 12.120 1.00 82.00 173 GLN A C 1
ATOM 1305 O O . GLN A 1 173 ? -19.428 -5.718 12.237 1.00 82.00 173 GLN A O 1
ATOM 1310 N N . ILE A 1 174 ? -18.124 -7.476 12.716 1.00 85.25 174 ILE A N 1
ATOM 1311 C CA . ILE A 1 174 ? -19.025 -8.081 13.698 1.00 85.25 174 ILE A CA 1
ATOM 1312 C C . ILE A 1 174 ? -18.263 -8.317 14.995 1.00 85.25 174 ILE A C 1
ATOM 1314 O O . ILE A 1 174 ? -17.048 -8.553 14.982 1.00 85.25 174 ILE A O 1
ATOM 1318 N N . ARG A 1 175 ? -18.975 -8.259 16.119 1.00 80.50 175 ARG A N 1
ATOM 1319 C CA . ARG A 1 175 ? -18.434 -8.700 17.403 1.00 80.50 175 ARG A CA 1
ATOM 1320 C C . ARG A 1 175 ? -18.249 -10.211 17.376 1.00 80.50 175 ARG A C 1
ATOM 1322 O O . ARG A 1 175 ? -19.070 -10.919 16.797 1.00 80.50 175 ARG A O 1
ATOM 1329 N N . SER A 1 176 ? -17.198 -10.705 18.027 1.00 81.94 176 SER A N 1
ATOM 1330 C CA . SER A 1 176 ? -17.129 -12.141 18.299 1.00 81.94 176 SER A CA 1
ATOM 1331 C C . SER A 1 176 ? -18.314 -12.531 19.191 1.00 81.94 176 SER A C 1
ATOM 1333 O O . SER A 1 176 ? -18.528 -11.845 20.195 1.00 81.94 176 SER A O 1
ATOM 1335 N N . PRO A 1 177 ? -19.061 -13.606 18.884 1.00 80.19 177 PRO A N 1
ATOM 1336 C CA . PRO A 1 177 ? -20.107 -14.114 19.773 1.00 80.19 177 PRO A CA 1
ATOM 1337 C C . PRO A 1 177 ? -19.587 -14.425 21.183 1.00 80.19 177 PRO A C 1
ATOM 1339 O O . PRO A 1 177 ? -20.307 -14.249 22.159 1.00 80.19 177 PRO A O 1
ATOM 1342 N N . ASP A 1 178 ? -18.311 -14.802 21.284 1.00 87.00 178 ASP A N 1
ATOM 1343 C CA . ASP A 1 178 ? -17.653 -15.177 22.540 1.00 87.00 178 ASP A CA 1
ATOM 1344 C C . ASP A 1 178 ? -17.101 -13.974 23.329 1.00 87.00 178 ASP A C 1
ATOM 1346 O O . ASP A 1 178 ? -16.490 -14.138 24.383 1.00 87.00 178 ASP A O 1
ATOM 1350 N N . ALA A 1 179 ? -17.259 -12.746 22.822 1.00 83.75 179 ALA A N 1
ATOM 1351 C CA . ALA A 1 179 ? -16.734 -11.552 23.479 1.00 83.75 179 ALA A CA 1
ATOM 1352 C C . ALA A 1 179 ? -17.583 -11.177 24.703 1.00 83.75 179 ALA A C 1
ATOM 1354 O O . ALA A 1 179 ? -18.579 -10.454 24.588 1.00 83.75 179 ALA A O 1
ATOM 1355 N N . SER A 1 180 ? -17.158 -11.629 25.881 1.00 86.94 180 SER A N 1
ATOM 1356 C CA . SER A 1 180 ? -17.747 -11.274 27.174 1.00 86.94 180 SER A CA 1
ATOM 1357 C C . SER A 1 180 ? -16.713 -10.642 28.105 1.00 86.94 180 SER A C 1
ATOM 1359 O O . SER A 1 180 ? -15.603 -11.158 28.237 1.00 86.94 180 SER A O 1
ATOM 1361 N N . VAL A 1 181 ? -17.102 -9.578 28.812 1.00 91.06 181 VAL A N 1
ATOM 1362 C CA . VAL A 1 181 ? -16.298 -8.966 29.882 1.00 91.06 181 VAL A CA 1
ATOM 1363 C C . VAL A 1 181 ? -17.127 -8.843 31.151 1.00 91.06 181 VAL A C 1
ATOM 1365 O O . VAL A 1 181 ? -18.344 -8.652 31.096 1.00 91.06 181 VAL A O 1
ATOM 1368 N N . ASN A 1 182 ? -16.459 -8.881 32.303 1.00 87.31 182 ASN A N 1
ATOM 1369 C CA . ASN A 1 182 ? -17.088 -8.482 33.557 1.00 87.31 182 ASN A CA 1
ATOM 1370 C C . ASN A 1 182 ? -17.448 -6.991 33.482 1.00 87.31 182 ASN A C 1
ATOM 1372 O O . ASN A 1 182 ? -16.621 -6.176 33.074 1.00 87.31 182 ASN A O 1
ATOM 1376 N N . PHE A 1 183 ? -18.670 -6.642 33.892 1.00 90.19 183 PHE A N 1
ATOM 1377 C CA . PHE A 1 183 ? -19.200 -5.272 33.837 1.00 90.19 183 PHE A CA 1
ATOM 1378 C C . PHE A 1 183 ? -19.273 -4.691 32.411 1.00 90.19 183 PHE A C 1
ATOM 1380 O O . PHE A 1 183 ? -18.841 -3.563 32.168 1.00 90.19 183 PHE A O 1
ATOM 1387 N N . ALA A 1 184 ? -19.846 -5.447 31.468 1.00 90.19 184 ALA A N 1
ATOM 1388 C CA . ALA A 1 184 ? -19.999 -5.036 30.066 1.00 90.19 184 ALA A CA 1
ATOM 1389 C C . ALA A 1 184 ? -20.696 -3.672 29.882 1.00 90.19 184 ALA A C 1
ATOM 1391 O O . ALA A 1 184 ? -20.362 -2.932 28.957 1.00 90.19 184 ALA A O 1
ATOM 1392 N N . ASP A 1 185 ? -21.598 -3.305 30.796 1.00 92.31 185 ASP A N 1
ATOM 1393 C CA . ASP A 1 185 ? -22.352 -2.043 30.764 1.00 92.31 185 ASP A CA 1
ATOM 1394 C C . ASP A 1 185 ? -21.646 -0.882 31.491 1.00 92.31 185 ASP A C 1
ATOM 1396 O O . ASP A 1 185 ? -22.248 0.155 31.779 1.00 92.31 185 ASP A O 1
ATOM 1400 N N . THR A 1 186 ? -20.355 -1.036 31.806 1.00 93.56 186 THR A N 1
ATOM 1401 C CA . THR A 1 186 ? -19.537 0.066 32.327 1.00 93.56 186 THR A CA 1
ATOM 1402 C C . THR A 1 186 ? -19.486 1.199 31.309 1.00 93.56 186 THR A C 1
ATOM 1404 O O . THR A 1 186 ? -19.085 0.997 30.164 1.00 93.56 186 THR A O 1
ATOM 1407 N N . LYS A 1 187 ? -19.837 2.410 31.750 1.00 94.00 187 LYS A N 1
ATOM 1408 C CA . LYS A 1 187 ? -19.790 3.618 30.921 1.00 94.00 187 LYS A CA 1
ATOM 1409 C C . LYS A 1 187 ? -18.357 4.092 30.744 1.00 94.00 187 LYS A C 1
ATOM 1411 O O . LYS A 1 187 ? -17.721 4.501 31.715 1.00 94.00 187 LYS A O 1
ATOM 1416 N N . ILE A 1 188 ? -17.867 4.095 29.510 1.00 93.62 188 ILE A N 1
ATOM 1417 C CA . ILE A 1 188 ? -16.515 4.549 29.179 1.00 93.62 188 ILE A CA 1
ATOM 1418 C C . ILE A 1 188 ? -16.601 5.751 28.240 1.00 93.62 188 ILE A C 1
ATOM 1420 O O . ILE A 1 188 ? -17.173 5.688 27.151 1.00 93.62 188 ILE A O 1
ATOM 1424 N N . ALA A 1 189 ? -15.993 6.858 28.663 1.00 92.88 189 ALA A N 1
ATOM 1425 C CA . ALA A 1 189 ? -15.891 8.082 27.883 1.00 92.88 189 ALA A CA 1
ATOM 1426 C C . ALA A 1 189 ? -14.471 8.256 27.326 1.00 92.88 189 ALA A C 1
ATOM 1428 O O . ALA A 1 189 ? -13.495 8.174 28.069 1.00 92.88 189 ALA A O 1
ATOM 1429 N N . LEU A 1 190 ? -14.357 8.554 26.032 1.00 93.75 190 LEU A N 1
ATOM 1430 C CA . LEU A 1 190 ? -13.106 8.928 25.372 1.00 93.75 190 LEU A CA 1
ATOM 1431 C C . LEU A 1 190 ? -13.192 10.380 24.896 1.00 93.75 190 LEU A C 1
ATOM 1433 O O . LEU A 1 190 ? -14.224 10.804 24.378 1.00 93.75 190 LEU A O 1
ATOM 1437 N N . ILE A 1 191 ? -12.109 11.145 25.038 1.00 95.25 191 ILE A N 1
ATOM 1438 C CA . ILE A 1 191 ? -12.059 12.559 24.643 1.00 95.25 191 ILE A CA 1
ATOM 1439 C C . ILE A 1 191 ? -11.203 12.715 23.378 1.00 95.25 191 ILE A C 1
ATOM 1441 O O . ILE A 1 191 ? -10.033 12.343 23.352 1.00 95.25 191 ILE A O 1
ATOM 1445 N N . GLY A 1 192 ? -11.797 13.283 22.331 1.00 89.62 192 GLY A N 1
ATOM 1446 C CA . GLY A 1 192 ? -11.241 13.458 20.989 1.00 89.62 192 GLY A CA 1
ATOM 1447 C C . GLY A 1 192 ? -11.474 12.239 20.093 1.00 89.62 192 GLY A C 1
ATOM 1448 O O . GLY A 1 192 ? -11.088 11.129 20.438 1.00 89.62 192 GLY A O 1
ATOM 1449 N N . CYS A 1 193 ? -12.051 12.424 18.905 1.00 88.94 193 CYS A N 1
ATOM 1450 C CA . CYS A 1 193 ? -12.304 11.362 17.923 1.00 88.94 193 CYS A CA 1
ATOM 1451 C C . CYS A 1 193 ? -11.150 11.239 16.913 1.00 88.94 193 CYS A C 1
ATOM 1453 O O . CYS A 1 193 ? -11.339 11.283 15.697 1.00 88.94 193 CYS A O 1
ATOM 1455 N N . GLY A 1 194 ? -9.924 11.139 17.427 1.00 89.44 194 GLY A N 1
ATOM 1456 C CA . GLY A 1 194 ? -8.715 10.907 16.636 1.00 89.44 194 GLY A CA 1
ATOM 1457 C C . GLY A 1 194 ? -8.323 9.427 16.546 1.00 89.44 194 GLY A C 1
ATOM 1458 O O . GLY A 1 194 ? -8.984 8.575 17.140 1.00 89.44 194 GLY A O 1
ATOM 1459 N N . PRO A 1 195 ? -7.208 9.115 15.857 1.00 90.00 195 PRO A N 1
ATOM 1460 C CA . PRO A 1 195 ? -6.682 7.755 15.731 1.00 90.00 195 PRO A CA 1
ATOM 1461 C C . PRO A 1 195 ? -6.560 6.986 17.054 1.00 90.00 195 PRO A C 1
ATOM 1463 O O . PRO A 1 195 ? -6.954 5.826 17.126 1.00 90.00 195 PRO A O 1
ATOM 1466 N N . ALA A 1 196 ? -6.069 7.646 18.109 1.00 94.25 196 ALA A N 1
ATOM 1467 C CA . ALA A 1 196 ? -5.869 7.034 19.420 1.00 94.25 196 ALA A CA 1
ATOM 1468 C C . ALA A 1 196 ? -7.189 6.549 20.043 1.00 94.25 196 ALA A C 1
ATOM 1470 O O . ALA A 1 196 ? -7.321 5.373 20.378 1.00 94.25 196 ALA A O 1
ATOM 1471 N N . SER A 1 197 ? -8.189 7.428 20.137 1.00 92.44 197 SER A N 1
ATOM 1472 C CA . SER A 1 197 ? -9.495 7.081 20.707 1.00 92.44 197 SER A CA 1
ATOM 1473 C C . SER A 1 197 ? -10.275 6.111 19.830 1.00 92.44 197 SER A C 1
ATOM 1475 O O . SER A 1 197 ? -10.934 5.228 20.361 1.00 92.44 197 SER A O 1
ATOM 1477 N N . LEU A 1 198 ? -10.179 6.224 18.499 1.00 91.31 198 LEU A N 1
ATOM 1478 C CA . LEU A 1 198 ? -10.785 5.249 17.587 1.00 91.31 198 LEU A CA 1
ATOM 1479 C C . LEU A 1 198 ? -10.195 3.853 17.802 1.00 91.31 198 LEU A C 1
ATOM 1481 O O . LEU A 1 198 ? -10.947 2.888 17.911 1.00 91.31 198 LEU A O 1
ATOM 1485 N N . SER A 1 199 ? -8.870 3.749 17.926 1.00 93.75 199 SER A N 1
ATOM 1486 C CA . SER A 1 199 ? -8.201 2.486 18.237 1.00 93.75 199 SER A CA 1
ATOM 1487 C C . SER A 1 199 ? -8.654 1.940 19.592 1.00 93.75 199 SER A C 1
ATOM 1489 O O . SER A 1 199 ? -9.119 0.806 19.672 1.00 93.75 199 SER A O 1
ATOM 1491 N N . CYS A 1 200 ? -8.595 2.763 20.644 1.00 94.81 200 CYS A N 1
ATOM 1492 C CA . CYS A 1 200 ? -8.990 2.375 21.999 1.00 94.81 200 CYS A CA 1
ATOM 1493 C C . CYS A 1 200 ? -10.447 1.889 22.056 1.00 94.81 200 CYS A C 1
ATOM 1495 O O . CYS A 1 200 ? -10.711 0.782 22.521 1.00 94.81 200 CYS A O 1
ATOM 1497 N N . ALA A 1 201 ? -11.383 2.661 21.496 1.00 92.88 201 ALA A N 1
ATOM 1498 C CA . ALA A 1 201 ? -12.792 2.287 21.434 1.00 92.88 201 ALA A CA 1
ATOM 1499 C C . ALA A 1 201 ? -13.016 0.993 20.637 1.00 92.88 201 ALA A C 1
ATOM 1501 O O . ALA A 1 201 ? -13.802 0.154 21.063 1.00 92.88 201 ALA A O 1
ATOM 1502 N N . THR A 1 202 ? -12.295 0.792 19.526 1.00 91.06 202 THR A N 1
ATOM 1503 C CA . THR A 1 202 ? -12.404 -0.441 18.728 1.00 91.06 202 THR A CA 1
ATOM 1504 C C . THR A 1 202 ? -11.993 -1.665 19.546 1.00 91.06 202 THR A C 1
ATOM 1506 O O . THR A 1 202 ? -12.707 -2.667 19.554 1.00 91.06 202 THR A O 1
ATOM 1509 N N . PHE A 1 203 ? -10.868 -1.603 20.263 1.00 93.19 203 PHE A N 1
ATOM 1510 C CA . PHE A 1 203 ? -10.423 -2.721 21.099 1.00 93.19 203 PHE A CA 1
ATOM 1511 C C . PHE A 1 203 ? -11.337 -2.947 22.310 1.00 93.19 203 PHE A C 1
ATOM 1513 O O . PHE A 1 203 ? -11.655 -4.096 22.608 1.00 93.19 203 PHE A O 1
ATOM 1520 N N . LEU A 1 204 ? -11.832 -1.888 22.961 1.00 92.56 204 LEU A N 1
ATOM 1521 C CA . LEU A 1 204 ? -12.825 -2.005 24.038 1.00 92.56 204 LEU A CA 1
ATOM 1522 C C . LEU A 1 204 ? -14.120 -2.675 23.548 1.00 92.56 204 LEU A C 1
ATOM 1524 O O . LEU A 1 204 ? -14.614 -3.610 24.181 1.00 92.56 204 LEU A O 1
ATOM 1528 N N . ALA A 1 205 ? -14.633 -2.265 22.388 1.00 91.31 205 ALA A N 1
ATOM 1529 C CA . ALA A 1 205 ? -15.824 -2.866 21.794 1.00 91.31 205 ALA A CA 1
ATOM 1530 C C . ALA A 1 205 ? -15.600 -4.346 21.427 1.00 91.31 205 ALA A C 1
ATOM 1532 O O . ALA A 1 205 ? -16.478 -5.178 21.650 1.00 91.31 205 ALA A O 1
ATOM 1533 N N . ARG A 1 206 ? -14.406 -4.695 20.921 1.00 89.06 206 ARG A N 1
ATOM 1534 C CA . ARG A 1 206 ? -14.014 -6.088 20.629 1.00 89.06 206 ARG A CA 1
ATOM 1535 C C . ARG A 1 206 ? -13.924 -6.958 21.881 1.00 89.06 206 ARG A C 1
ATOM 1537 O O . ARG A 1 206 ? -14.296 -8.123 21.805 1.00 89.06 206 ARG A O 1
ATOM 1544 N N . MET A 1 207 ? -13.426 -6.418 22.996 1.00 90.81 207 MET A N 1
ATOM 1545 C CA . MET A 1 207 ? -13.371 -7.142 24.273 1.00 90.81 207 MET A CA 1
ATOM 1546 C C . MET A 1 207 ? -14.773 -7.396 24.814 1.00 90.81 207 MET A C 1
ATOM 1548 O O . MET A 1 207 ? -15.083 -8.512 25.218 1.00 90.81 207 MET A O 1
ATOM 1552 N N . GLY A 1 208 ? -15.630 -6.377 24.754 1.00 89.94 208 GLY A N 1
ATOM 1553 C CA . GLY A 1 208 ? -17.060 -6.561 24.933 1.00 89.94 208 GLY A CA 1
ATOM 1554 C C . GLY A 1 208 ? -17.807 -5.495 25.727 1.00 89.94 208 GLY A C 1
ATOM 1555 O O . GLY A 1 208 ? -18.887 -5.771 26.253 1.00 89.94 208 GLY A O 1
ATOM 1556 N N . TYR A 1 209 ? -17.245 -4.295 25.825 1.00 90.50 209 TYR A N 1
ATOM 1557 C CA . TYR A 1 209 ? -17.911 -3.160 26.457 1.00 90.50 209 TYR A CA 1
ATOM 1558 C C . TYR A 1 209 ? -19.029 -2.603 25.564 1.00 90.50 209 TYR A C 1
ATOM 1560 O O . TYR A 1 209 ? -18.820 -2.391 24.369 1.00 90.50 209 TYR A O 1
ATOM 1568 N N . ASN A 1 210 ? -20.203 -2.351 26.150 1.00 88.25 210 ASN A N 1
ATOM 1569 C CA . ASN A 1 210 ? -21.416 -1.937 25.433 1.00 88.25 210 ASN A CA 1
ATOM 1570 C C . ASN A 1 210 ? -21.636 -0.408 25.432 1.00 88.25 210 ASN A C 1
ATOM 1572 O O . ASN A 1 210 ? -22.180 0.143 24.470 1.00 88.25 210 ASN A O 1
ATOM 1576 N N . ASP A 1 211 ? -21.215 0.296 26.490 1.00 89.31 211 ASP A N 1
ATOM 1577 C CA . ASP A 1 211 ? -21.450 1.741 26.659 1.00 89.31 211 ASP A CA 1
ATOM 1578 C C . ASP A 1 211 ? -20.152 2.545 26.463 1.00 89.31 211 ASP A C 1
ATOM 1580 O O . ASP A 1 211 ? -19.462 2.927 27.412 1.00 89.31 211 ASP A O 1
ATOM 1584 N N . LEU A 1 212 ? -19.800 2.773 25.192 1.00 89.62 212 LEU A N 1
ATOM 1585 C CA . LEU A 1 212 ? -18.650 3.579 24.776 1.00 89.62 212 LEU A CA 1
ATOM 1586 C C . LEU A 1 212 ? -19.129 4.890 24.147 1.00 89.62 212 LEU A C 1
ATOM 1588 O O . LEU A 1 212 ? -19.851 4.884 23.148 1.00 89.62 212 LEU A O 1
ATOM 1592 N N . THR A 1 213 ? -18.674 6.024 24.679 1.00 90.00 213 THR A N 1
ATOM 1593 C CA . THR A 1 213 ? -18.976 7.350 24.120 1.00 90.00 213 THR A CA 1
ATOM 1594 C C . THR A 1 213 ? -17.692 8.115 23.820 1.00 90.00 213 THR A C 1
ATOM 1596 O O . THR A 1 213 ? -16.847 8.292 24.694 1.00 90.00 213 THR A O 1
ATOM 1599 N N . ILE A 1 214 ? -17.549 8.615 22.588 1.00 91.06 214 ILE A N 1
ATOM 1600 C CA . ILE A 1 214 ? -16.428 9.481 22.195 1.00 91.06 214 ILE A CA 1
ATOM 1601 C C . ILE A 1 214 ? -16.927 10.923 22.070 1.00 91.06 214 ILE A C 1
ATOM 1603 O O . ILE A 1 214 ? -17.800 11.216 21.252 1.00 91.06 214 ILE A O 1
ATOM 1607 N N . PHE A 1 215 ? -16.344 11.837 22.841 1.00 91.25 215 PHE A N 1
ATOM 1608 C CA . PHE A 1 215 ? -16.640 13.266 22.792 1.00 91.25 215 PHE A CA 1
ATOM 1609 C C . PHE A 1 215 ? -15.626 13.987 21.904 1.00 91.25 215 PHE A C 1
ATOM 1611 O O . PHE A 1 215 ? -14.436 13.984 22.197 1.00 91.25 215 PHE A O 1
ATOM 1618 N N . GLU A 1 216 ? -16.077 14.634 20.832 1.00 89.62 216 GLU A N 1
ATOM 1619 C CA . GLU A 1 216 ? -15.229 15.417 19.925 1.00 89.62 216 GLU A CA 1
ATOM 1620 C C . GLU A 1 216 ? -15.578 16.905 20.0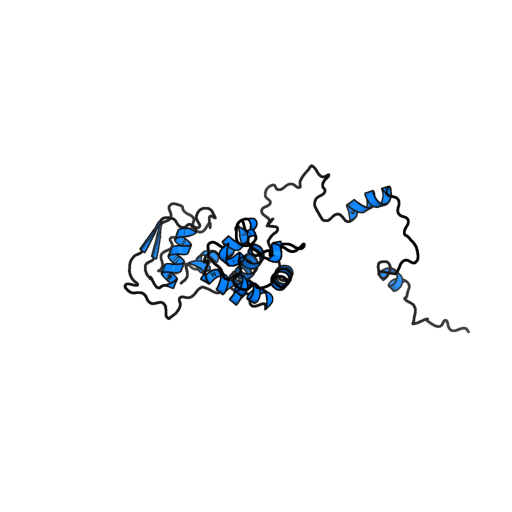21 1.00 89.62 216 GLU A C 1
ATOM 1622 O O . GLU A 1 216 ? -16.749 17.278 20.070 1.00 89.62 216 GLU A O 1
ATOM 1627 N N . LYS A 1 217 ? -14.552 17.762 20.043 1.00 92.06 217 LYS A N 1
ATOM 1628 C CA . LYS A 1 217 ? -14.712 19.221 20.103 1.00 92.06 217 LYS A CA 1
ATOM 1629 C C . LYS A 1 217 ? -15.272 19.778 18.794 1.00 92.06 217 LYS A C 1
ATOM 1631 O O . LYS A 1 217 ? -15.990 20.777 18.799 1.00 92.06 217 LYS A O 1
ATOM 1636 N N . ARG A 1 218 ? -14.857 19.210 17.663 1.00 88.31 218 ARG A N 1
ATOM 1637 C CA . ARG A 1 218 ? -15.172 19.705 16.319 1.00 88.31 218 ARG A CA 1
ATOM 1638 C C . ARG A 1 218 ? -16.452 19.074 15.763 1.00 88.31 218 ARG A C 1
ATOM 1640 O O . ARG A 1 218 ? -16.957 18.077 16.258 1.00 88.31 218 ARG A O 1
ATOM 1647 N N . SER A 1 219 ? -16.965 19.649 14.676 1.00 86.50 219 SER A N 1
ATOM 1648 C CA . SER A 1 219 ? -18.141 19.134 13.954 1.00 86.50 219 SER A CA 1
ATOM 1649 C C . SER A 1 219 ? -17.832 17.964 13.007 1.00 86.50 219 SER A C 1
ATOM 1651 O O . SER A 1 219 ? -18.720 17.495 12.294 1.00 86.50 219 SER A O 1
ATOM 1653 N N . TYR A 1 220 ? -16.578 17.513 12.975 1.00 79.88 220 TYR A N 1
ATOM 1654 C CA . TYR A 1 220 ? -16.075 16.428 12.142 1.00 79.88 220 TYR A CA 1
ATOM 1655 C C . TYR A 1 220 ? -15.184 15.497 12.970 1.00 79.88 220 TYR A C 1
ATOM 1657 O O . TYR A 1 220 ? -14.591 15.918 13.962 1.00 79.88 220 TYR A O 1
ATOM 1665 N N . LEU A 1 221 ? -15.084 14.240 12.541 1.00 83.94 221 LEU A N 1
ATOM 1666 C CA . LEU A 1 221 ? -14.357 13.173 13.237 1.00 83.94 221 LEU A CA 1
ATOM 1667 C C . LEU A 1 221 ? -12.990 12.917 12.576 1.00 83.94 221 LEU A C 1
ATOM 1669 O O . LEU A 1 221 ? -12.682 13.484 11.532 1.00 83.94 221 LEU A O 1
ATOM 1673 N N . GLY A 1 222 ? -12.163 12.038 13.145 1.00 76.69 222 GLY A N 1
ATOM 1674 C CA . GLY A 1 222 ? -10.920 11.544 12.528 1.00 76.69 222 GLY A CA 1
ATOM 1675 C C . GLY A 1 222 ? -9.627 12.250 12.945 1.00 76.69 222 GLY A C 1
ATOM 1676 O O . GLY A 1 222 ? -8.558 11.912 12.429 1.00 76.69 222 GLY A O 1
ATOM 1677 N N . GLY A 1 223 ? -9.684 13.210 13.872 1.00 85.88 223 GLY A N 1
ATOM 1678 C CA . GLY A 1 223 ? -8.508 13.967 14.314 1.00 85.88 223 GLY A CA 1
ATOM 1679 C C . GLY A 1 223 ? -7.813 14.658 13.140 1.00 85.88 223 GLY A C 1
ATOM 1680 O O . GLY A 1 223 ? -8.482 15.194 12.272 1.00 85.88 223 GLY A O 1
ATOM 1681 N N . LEU A 1 224 ? -6.479 14.611 13.060 1.00 84.38 224 LEU A N 1
ATOM 1682 C CA . LEU A 1 224 ? -5.711 15.277 11.990 1.00 84.38 224 LEU A CA 1
ATOM 1683 C C . LEU A 1 224 ? -6.108 14.860 10.561 1.00 84.38 224 LEU A C 1
ATOM 1685 O O . LEU A 1 224 ? -6.015 15.670 9.643 1.00 84.38 224 LEU A O 1
ATOM 1689 N N . ARG A 1 225 ? -6.566 13.617 10.362 1.00 69.44 225 ARG A N 1
ATOM 1690 C CA . ARG A 1 225 ? -6.967 13.094 9.044 1.00 69.44 225 ARG A CA 1
ATOM 1691 C C . ARG A 1 225 ? -8.347 13.577 8.584 1.00 69.44 225 ARG A C 1
ATOM 1693 O O . ARG A 1 225 ? -8.653 13.370 7.418 1.00 69.44 225 ARG A O 1
ATOM 1700 N N . ASN A 1 226 ? -9.133 14.218 9.460 1.00 67.31 226 ASN A N 1
ATOM 1701 C CA . ASN A 1 226 ? -10.462 14.795 9.214 1.00 67.31 226 ASN A CA 1
ATOM 1702 C C . ASN A 1 226 ? -11.371 13.953 8.287 1.00 67.31 226 ASN A C 1
ATOM 1704 O O . ASN A 1 226 ? -11.394 14.140 7.071 1.00 67.31 226 ASN A O 1
ATOM 1708 N N . PHE A 1 227 ? -12.232 13.111 8.850 1.00 59.00 227 PHE A N 1
ATOM 1709 C CA . PHE A 1 227 ? -13.406 12.604 8.142 1.00 59.00 227 PHE A CA 1
ATOM 1710 C C . PHE A 1 227 ? -14.501 13.672 8.205 1.00 59.00 227 PHE A C 1
ATOM 1712 O O . PHE A 1 227 ? -15.030 1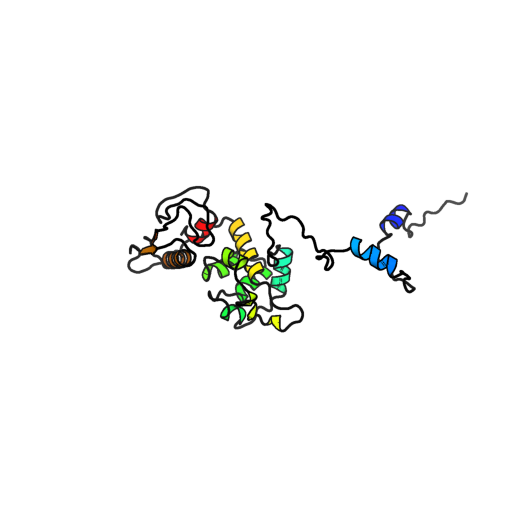3.960 9.279 1.00 59.00 227 PHE A O 1
ATOM 1719 N N . LYS A 1 228 ? -14.863 14.284 7.069 1.00 40.91 228 LYS A N 1
ATOM 1720 C CA . LYS A 1 228 ? -16.035 15.177 6.996 1.00 40.91 228 LYS A CA 1
ATOM 1721 C C . LYS A 1 228 ? -17.326 14.358 7.119 1.00 40.91 228 LYS A C 1
ATOM 1723 O O . LYS A 1 228 ? -18.049 14.159 6.152 1.00 40.91 228 LYS A O 1
ATOM 1728 N N . THR A 1 229 ? -17.612 13.883 8.321 1.00 38.81 229 THR A N 1
ATOM 1729 C CA . THR A 1 229 ? -18.870 13.240 8.699 1.00 38.81 229 THR A CA 1
ATOM 1730 C C . THR A 1 229 ? -19.361 13.912 9.974 1.00 38.81 229 THR A C 1
ATOM 1732 O O . THR A 1 229 ? -18.702 13.827 11.008 1.00 38.81 229 THR A O 1
ATOM 1735 N N . LYS A 1 230 ? -20.500 14.610 9.895 1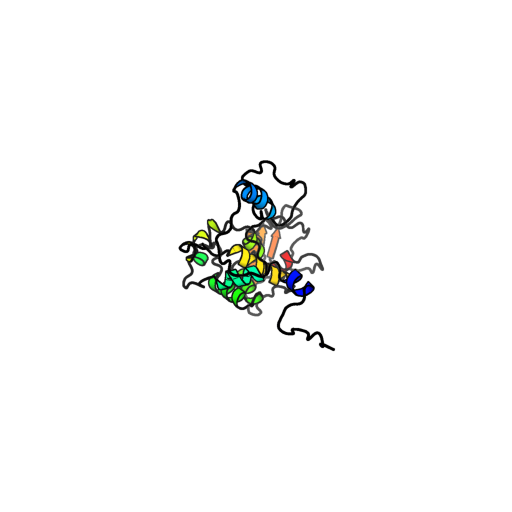.00 29.22 230 LYS A N 1
ATOM 1736 C CA . LYS A 1 230 ? -21.234 15.073 11.078 1.00 29.22 230 LYS A CA 1
ATOM 1737 C C . LYS A 1 230 ? -21.909 13.850 11.701 1.00 29.22 230 LYS A C 1
ATOM 1739 O O . LYS A 1 230 ? -22.867 13.351 11.120 1.00 29.22 230 LYS A O 1
ATOM 1744 N N . SER A 1 231 ? -21.437 13.360 12.842 1.00 38.09 231 SER A N 1
ATOM 1745 C CA . SER A 1 231 ? -22.188 12.372 13.626 1.00 38.09 231 SER A CA 1
ATOM 1746 C C . SER A 1 231 ? -21.686 12.302 15.064 1.00 38.09 231 SER A C 1
ATOM 1748 O O . SER A 1 231 ? -20.501 12.082 15.300 1.00 38.09 231 SER A O 1
ATOM 1750 N N . THR A 1 232 ? -22.607 12.430 16.015 1.00 33.88 232 THR A N 1
ATOM 1751 C CA . THR A 1 232 ? -22.432 11.962 17.391 1.00 33.88 232 THR A CA 1
ATOM 1752 C C . THR A 1 232 ? -22.335 10.437 17.349 1.00 33.88 232 THR A C 1
ATOM 1754 O O . THR A 1 232 ? -23.300 9.777 16.968 1.00 33.88 232 THR A O 1
ATOM 1757 N N . VAL A 1 233 ? -21.176 9.867 17.688 1.00 42.19 233 VAL A N 1
ATOM 1758 C CA . VAL A 1 233 ? -21.017 8.410 17.801 1.00 42.19 233 VAL A CA 1
ATOM 1759 C C . VAL A 1 233 ? -21.582 7.997 19.156 1.00 42.19 233 VAL A C 1
ATOM 1761 O O . VAL A 1 233 ? -20.909 8.103 20.178 1.00 42.19 233 VAL A O 1
ATOM 1764 N N . ARG A 1 234 ? -22.851 7.589 19.165 1.00 31.73 234 ARG A N 1
ATOM 1765 C CA . ARG A 1 234 ? -23.490 6.906 20.292 1.00 31.73 234 ARG A CA 1
ATOM 1766 C C . ARG A 1 234 ? -23.676 5.456 19.863 1.00 31.73 234 ARG A C 1
ATOM 1768 O O . ARG A 1 234 ? -24.227 5.231 18.787 1.00 31.73 234 ARG A O 1
ATOM 1775 N N . SER A 1 235 ? -23.226 4.497 20.669 1.00 34.41 235 SER A N 1
ATOM 1776 C CA . SER A 1 235 ? -23.250 3.053 20.373 1.00 34.41 235 SER A CA 1
ATOM 1777 C C . SER A 1 235 ? -24.658 2.443 20.219 1.00 34.41 235 SER A C 1
ATOM 1779 O O . SER A 1 235 ? -24.797 1.229 20.173 1.00 34.41 235 SER A O 1
ATOM 1781 N N . SER A 1 236 ? -25.719 3.254 20.127 1.00 30.02 236 SER A N 1
ATOM 1782 C CA . SER A 1 236 ? -27.105 2.793 20.223 1.00 30.02 236 SER A CA 1
ATOM 1783 C C . SER A 1 236 ? -28.099 3.372 19.210 1.00 30.02 236 SER A C 1
ATOM 1785 O O . SER A 1 236 ? -29.296 3.183 19.399 1.00 30.02 236 SER A O 1
ATOM 1787 N N . LEU A 1 237 ? -27.687 4.025 18.115 1.00 28.12 237 LEU A N 1
ATOM 1788 C CA . LEU A 1 237 ? -28.660 4.413 17.079 1.00 28.12 237 LEU A CA 1
ATOM 1789 C C . LEU A 1 237 ? -28.167 4.213 15.647 1.00 28.12 237 LEU A C 1
ATOM 1791 O O . LEU A 1 237 ? -27.144 4.754 15.227 1.00 28.12 237 LEU A O 1
ATOM 1795 N N . GLY A 1 238 ? -28.978 3.468 14.891 1.00 32.75 238 GLY A N 1
ATOM 1796 C CA . GLY A 1 238 ? -28.881 3.333 13.448 1.00 32.75 238 GLY A CA 1
ATOM 1797 C C . GLY A 1 238 ? -28.861 4.696 12.762 1.00 32.75 238 GLY A C 1
ATOM 1798 O O . GLY A 1 238 ? -29.765 5.511 12.926 1.00 32.75 238 GLY A O 1
ATOM 1799 N N . LEU A 1 239 ? -27.814 4.930 11.975 1.00 29.97 239 LEU A N 1
ATOM 1800 C CA . LEU A 1 239 ? -27.779 5.980 10.968 1.00 29.97 239 LEU A CA 1
ATOM 1801 C C . LEU A 1 239 ? -27.447 5.339 9.624 1.00 29.97 23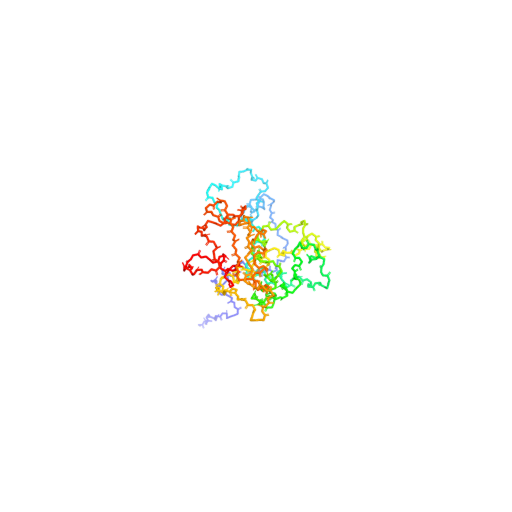9 LEU A C 1
ATOM 1803 O O . LEU A 1 239 ? -26.331 4.871 9.372 1.00 29.97 239 LEU A O 1
ATOM 1807 N N . GLU A 1 240 ? -28.474 5.305 8.788 1.00 27.20 240 GLU A N 1
ATOM 1808 C CA . GLU A 1 240 ? -28.457 4.797 7.431 1.00 27.20 240 GLU A CA 1
ATOM 1809 C C . GLU A 1 240 ? -27.604 5.693 6.510 1.00 27.20 240 GLU A C 1
ATOM 1811 O O . GLU A 1 240 ? -27.696 6.921 6.488 1.00 27.20 240 GLU A O 1
ATOM 1816 N N . ASN A 1 241 ? -26.786 5.015 5.704 1.00 26.69 241 ASN A N 1
ATOM 1817 C CA . ASN A 1 241 ? -26.383 5.387 4.345 1.00 26.69 241 ASN A CA 1
ATOM 1818 C C . ASN A 1 241 ? -25.221 6.347 4.029 1.00 26.69 241 ASN A C 1
ATOM 1820 O O . ASN A 1 241 ? -25.017 6.578 2.840 1.00 26.69 241 ASN A O 1
ATOM 1824 N N . ARG A 1 242 ? -24.357 6.817 4.950 1.00 28.45 242 ARG A N 1
ATOM 1825 C CA . ARG A 1 242 ? -23.127 7.568 4.531 1.00 28.45 242 ARG A CA 1
ATOM 1826 C C . ARG A 1 242 ? -21.823 7.330 5.314 1.00 28.45 242 ARG A C 1
ATOM 1828 O O . ARG A 1 242 ? -20.896 8.130 5.224 1.00 28.45 242 ARG A O 1
ATOM 1835 N N . THR A 1 243 ? -21.688 6.229 6.048 1.00 35.69 243 THR A N 1
ATOM 1836 C CA . THR A 1 243 ? -20.563 6.000 6.982 1.00 35.69 243 THR A CA 1
ATOM 1837 C C . THR A 1 243 ? -19.697 4.789 6.624 1.00 35.69 243 THR A C 1
ATOM 1839 O O . THR A 1 243 ? -19.436 3.966 7.482 1.00 35.69 243 THR A O 1
ATOM 1842 N N . GLN A 1 244 ? -19.195 4.644 5.394 1.00 36.03 244 GLN A N 1
ATOM 1843 C CA . GLN A 1 244 ? -18.408 3.444 5.038 1.00 36.03 244 GLN A CA 1
ATOM 1844 C C . GLN A 1 244 ? -17.106 3.283 5.841 1.00 36.03 244 GLN A C 1
ATOM 1846 O O . GLN A 1 244 ? -16.829 2.179 6.292 1.00 36.03 244 GLN A O 1
ATOM 1851 N N . MET A 1 245 ? -16.336 4.355 6.095 1.00 34.34 245 MET A N 1
ATOM 1852 C CA . MET A 1 245 ? -15.127 4.201 6.916 1.00 34.34 245 MET A CA 1
ATOM 1853 C C . MET A 1 245 ? -15.472 3.983 8.388 1.00 34.34 245 MET A C 1
ATOM 1855 O O . MET A 1 245 ? -15.117 2.946 8.909 1.00 34.34 245 MET A O 1
ATOM 1859 N N . LEU A 1 246 ? -16.237 4.857 9.053 1.00 39.50 246 LEU A N 1
ATOM 1860 C CA . LEU A 1 246 ? -16.626 4.642 10.460 1.00 39.50 246 LEU A CA 1
ATOM 1861 C C . LEU A 1 246 ? -17.401 3.328 10.702 1.00 39.50 246 LEU A C 1
ATOM 1863 O O . LEU A 1 246 ? -17.263 2.748 11.771 1.00 39.50 246 LEU A O 1
ATOM 1867 N N . SER A 1 247 ? -18.140 2.815 9.711 1.00 38.06 247 SER A N 1
ATOM 1868 C CA . SER A 1 247 ? -18.776 1.487 9.750 1.00 38.06 247 SER A CA 1
ATOM 1869 C C . SER A 1 247 ? -17.778 0.330 9.749 1.00 38.06 247 SER A C 1
ATOM 1871 O O . SER A 1 247 ? -18.111 -0.727 10.267 1.00 38.06 247 SER A O 1
ATOM 1873 N N . LEU A 1 248 ? -16.574 0.511 9.200 1.00 41.72 248 LEU A N 1
ATOM 1874 C CA . LEU A 1 248 ? -15.485 -0.466 9.314 1.00 41.72 248 LEU A CA 1
ATOM 1875 C C . LEU A 1 248 ? -14.855 -0.470 10.716 1.00 41.72 248 LEU A C 1
ATOM 1877 O O . LEU A 1 248 ? -14.312 -1.486 11.120 1.00 41.72 248 LEU A O 1
ATOM 1881 N N . TYR A 1 249 ? -14.922 0.647 11.449 1.00 43.62 249 TYR A N 1
ATOM 1882 C CA . TYR A 1 249 ? -14.240 0.813 12.741 1.00 43.62 249 TYR A CA 1
ATOM 1883 C C . TYR A 1 249 ? -15.139 0.610 13.964 1.00 43.62 249 TYR A C 1
ATOM 1885 O O . TYR A 1 249 ? -14.676 0.136 14.995 1.00 43.62 249 TYR A O 1
ATOM 1893 N N . LEU A 1 250 ? -16.398 1.042 13.881 1.00 37.91 250 LEU A N 1
ATOM 1894 C CA . LEU A 1 250 ? -17.249 1.280 15.052 1.00 37.91 250 LEU A CA 1
ATOM 1895 C C . LEU A 1 250 ? -18.667 0.713 14.925 1.00 37.91 250 LEU A C 1
ATOM 1897 O O . LEU A 1 250 ? -19.423 0.818 15.885 1.00 37.91 250 LEU A O 1
ATOM 1901 N N . LYS A 1 251 ? -19.049 0.114 13.786 1.00 35.38 251 LYS A N 1
ATOM 1902 C CA . LYS A 1 251 ? -20.241 -0.747 13.762 1.00 35.38 251 LYS A CA 1
ATOM 1903 C C . LYS A 1 251 ? -19.819 -2.138 14.220 1.00 35.38 251 LYS A C 1
ATOM 1905 O O . LYS A 1 251 ? -19.445 -2.970 13.400 1.00 35.38 251 LYS A O 1
ATOM 1910 N N . ILE A 1 252 ? -19.806 -2.317 15.534 1.00 33.75 252 ILE A N 1
ATOM 1911 C CA . ILE A 1 252 ? -19.802 -3.602 16.234 1.00 33.75 252 ILE A CA 1
ATOM 1912 C C . ILE A 1 252 ? -21.097 -3.646 17.034 1.00 33.75 252 ILE A C 1
ATOM 1914 O O . ILE A 1 252 ? -21.432 -2.588 17.612 1.00 33.75 252 ILE A O 1
#

InterPro domains:
  IPR009051 Alpha-helical ferredoxin [G3DSA:1.10.1060.10] (31-183)
  IPR028261 Dihydroprymidine dehydrogenase domain II [PF14691] (60-170)
  IPR036188 FAD/NAD(P)-binding domain superfamily [G3DSA:3.50.50.60] (184-240)

Secondary structure (DSSP, 8-state):
-------TTS--HHHHHHGGGS----SS-----HHHHHHHHGGG--SPPTT--SPPP-TT------TT---HHHHHHHHHH----TT-HHHHTSTT---HHHHHHHHHTT-HHHHHHHHHHH-TTHHHHHHH--GGGTTTTT-GGGGSTT-S--HHHHHHHHHHHHHHTTPPP---TT---TTTT--EEEES-SHHHHHHHHHHHHHT-S-EEEE-SSSSBSGGG-B------BTT----SS-HHHHHHH--

Radius of gyration: 27.49 Å; chains: 1; bounding box: 55×45×104 Å

Foldseek 3Di:
DDPPDDPPPDDDPVRVVVCVPPDDDDPDDDDDDPVRVVVCCVVPDDDDDPPDPDDDDCVPPPDDPDPLADDLVRLLVLLVVAPLDDVQQLLVQAPLSQSLSQLSPCSNVVNLVRNLVSQCVRAVCQQVCLRDPPSCNGSQVRAPQCPPPVGGGSSSNNSNVSNVVVLVVLDFDDADPPQDDDPLADAEEAEAQERVLLVVLQVNVNNRRQHYFYDHPDQFHHPPVTDPDRDRDGSDDDDDDDPSSVRNRRVD

pLDDT: mean 87.23, std 19.18, range [26.69, 98.88]

Sequence (252 aa):
MATNGVCYSKDLPDIETVLQLNPRVKQYAELTPTIVSKKNKSKWKRNNDKNCSTGCSLVNNFDDIKHTTLSERGALREAARCLKCADAPCQKSCPTQIDIKSFITSISNKNYYGAAKAIFSDNPLGLTCGMVCPTSDLCVGGCNLYASEEGPINIGGLQQFATEVFKDMGISQIRSPDASVNFADTKIALIGCGPASLSCATFLARMGYNDLTIFEKRSYLGGLRNFKTKSTVRSSLGLENRTQMLSLYLKI